Protein AF-A0A5R2N5R0-F1 (afdb_monomer_lite)

Sequence (198 aa):
DIAKVDFTSYRGKIDLVAGGVPCQPHSSMGLQRGHADDRDLFMEAVRIVAEVAPKAFFFENVEGFAFRANSAYRAELHRKFKELGYDTQVFSFFGSDYGLAQNRPRVAFVGFRDVPIGRFRMPPRFPEWRTTVGEALIDLVAANGWEGAEEWARSTANKIGPTILGGSEQSGRLAFSAKLGLEKWLALGINPLGIAKS

Secondary structure (DSSP, 8-state):
-GGG---GGGTTT-SEEEEEPP-----S------S--TT-HHHHHHHHHHHH--SEEEEEEEGGGGSGGGHHHHHHHHHHHHHTT-EEEEEEEEGGGGT-SB--EEEEEEEESSS-GGG--PPPP-GGG---HHHHHHHHHHTT--TTHHHIIIIIS-SPBPPP----GGGT--SSS-GGGHHHHHTTT--TT-PPP-

pLDDT: mean 86.22, std 16.68, range [30.53, 98.5]

Foldseek 3Di:
DLVPDQQLVLAPVAAEAEDAFDDDDPPDDPDPPPPPDPNRCVVVVLVNCLRNVHQKYKYKYAPCCPDPSNPVVVVVSCVSVVVSQKAWDKDWDAVQQVQALERGIMIIIMIGRPDHCVPDDDDHGDNVSRFWPLRVCLCVVPVVPDPCSNVLSVPQGRGRAYQFQDDDVVVVQPFRDDPVRQVRCVSSVHHGRDDDDD

Radius of gyration: 20.64 Å; chains: 1; bounding box: 48×42×56 Å

Structure (mmCIF, N/CA/C/O backbone):
data_AF-A0A5R2N5R0-F1
#
_entry.id   AF-A0A5R2N5R0-F1
#
loop_
_atom_site.group_PDB
_atom_site.id
_atom_site.type_symbol
_atom_site.label_atom_id
_atom_site.label_alt_id
_atom_site.label_comp_id
_atom_site.label_asym_id
_atom_site.label_entity_id
_atom_site.label_seq_id
_atom_site.pdbx_PDB_ins_code
_atom_site.Cartn_x
_atom_site.Cartn_y
_atom_site.Cartn_z
_atom_site.occupancy
_atom_site.B_iso_or_equiv
_atom_site.auth_seq_id
_atom_site.auth_comp_id
_atom_site.auth_asym_id
_atom_site.auth_atom_id
_atom_site.pdbx_PDB_model_num
ATOM 1 N N . ASP A 1 1 ? -16.689 11.926 -3.126 1.00 84.06 1 ASP A N 1
ATOM 2 C CA . ASP A 1 1 ? -16.010 12.414 -1.915 1.00 84.06 1 ASP A CA 1
ATOM 3 C C . ASP A 1 1 ? -16.431 11.521 -0.762 1.00 84.06 1 ASP A C 1
ATOM 5 O O . ASP A 1 1 ? -17.629 11.368 -0.549 1.00 84.06 1 ASP A O 1
ATOM 9 N N . ILE A 1 2 ? -15.472 10.869 -0.107 1.00 86.44 2 ILE A N 1
ATOM 10 C CA . ILE A 1 2 ? -15.749 9.879 0.939 1.00 86.44 2 ILE A CA 1
ATOM 11 C C . ILE A 1 2 ? -16.340 10.526 2.198 1.00 86.44 2 ILE A C 1
ATOM 13 O O . ILE A 1 2 ? -17.141 9.895 2.884 1.00 86.44 2 ILE A O 1
ATOM 17 N N . ALA A 1 3 ? -16.047 11.812 2.421 1.00 86.62 3 ALA A N 1
ATOM 18 C CA . ALA A 1 3 ? -16.562 12.588 3.545 1.00 86.62 3 ALA A CA 1
ATOM 19 C C . ALA A 1 3 ? -18.086 12.798 3.498 1.00 86.62 3 ALA A C 1
ATOM 21 O O . ALA A 1 3 ? -18.703 13.130 4.503 1.00 86.62 3 ALA A O 1
ATOM 22 N N . LYS A 1 4 ? -18.718 12.590 2.334 1.00 91.44 4 LYS A N 1
ATOM 23 C CA . LYS A 1 4 ? -20.161 12.813 2.125 1.00 91.44 4 LYS A CA 1
ATOM 24 C C . LYS A 1 4 ? -20.997 11.535 2.161 1.00 91.44 4 LYS A C 1
ATOM 26 O O . LYS A 1 4 ? -22.199 11.593 1.922 1.00 91.44 4 LYS A O 1
ATOM 31 N N . VAL A 1 5 ? -20.367 10.386 2.386 1.00 94.38 5 VAL A N 1
ATOM 32 C CA . VAL A 1 5 ? -21.038 9.085 2.369 1.00 94.38 5 VAL A CA 1
ATOM 33 C C . VAL A 1 5 ? -21.289 8.627 3.803 1.00 94.38 5 VAL A C 1
ATOM 35 O O . VAL A 1 5 ? -20.359 8.575 4.609 1.00 94.38 5 VAL A O 1
ATOM 38 N N . ASP A 1 6 ? -22.543 8.282 4.093 1.00 95.56 6 ASP A N 1
ATOM 39 C CA . ASP A 1 6 ? -22.954 7.601 5.321 1.00 95.56 6 ASP A CA 1
ATOM 40 C C . ASP A 1 6 ? -22.811 6.084 5.134 1.00 95.56 6 ASP A C 1
ATOM 42 O O . ASP A 1 6 ? -23.475 5.474 4.287 1.00 95.56 6 ASP A O 1
ATOM 46 N N . PHE A 1 7 ? -21.934 5.468 5.925 1.00 97.06 7 PHE A N 1
ATOM 47 C CA . PHE A 1 7 ? -21.670 4.037 5.865 1.00 97.06 7 PHE A CA 1
ATOM 48 C C . PHE A 1 7 ? -22.434 3.224 6.920 1.00 97.06 7 PHE A C 1
ATOM 50 O O . PHE A 1 7 ? -22.276 2.003 6.983 1.00 97.06 7 PHE A O 1
ATOM 57 N N . THR A 1 8 ? -23.299 3.839 7.730 1.00 97.19 8 THR A N 1
ATOM 58 C CA . THR A 1 8 ? -24.040 3.147 8.800 1.00 97.19 8 THR A CA 1
ATOM 59 C C . THR A 1 8 ? -24.950 2.030 8.287 1.00 97.19 8 THR A C 1
ATOM 61 O O . THR A 1 8 ? -25.166 1.042 8.989 1.00 97.19 8 THR A O 1
ATOM 64 N N . SER A 1 9 ? -25.416 2.111 7.038 1.00 97.38 9 SER A N 1
ATOM 65 C CA . SER A 1 9 ? -26.195 1.047 6.381 1.00 97.38 9 SER A CA 1
ATOM 66 C C . SER A 1 9 ? -25.443 -0.293 6.263 1.00 97.38 9 SER A C 1
ATOM 68 O O . SER A 1 9 ? -26.075 -1.356 6.160 1.00 97.38 9 SER A O 1
ATOM 70 N N . TYR A 1 10 ? -24.108 -0.257 6.341 1.00 97.19 10 TYR A N 1
ATOM 71 C CA . TYR A 1 10 ? -23.209 -1.412 6.320 1.00 97.19 10 TYR A CA 1
ATOM 72 C C . TYR A 1 10 ? -22.842 -1.930 7.717 1.00 97.19 10 TYR A C 1
ATOM 74 O O . TYR A 1 10 ? -22.120 -2.926 7.822 1.00 97.19 10 TYR A O 1
ATOM 82 N N . ARG A 1 11 ? -23.331 -1.288 8.788 1.00 97.56 11 ARG A N 1
ATOM 83 C CA . ARG A 1 11 ? -22.980 -1.636 10.167 1.00 97.56 11 ARG A CA 1
ATOM 84 C C . ARG A 1 11 ? -23.223 -3.119 10.448 1.00 97.56 11 ARG A C 1
ATOM 86 O O . ARG A 1 11 ? -24.342 -3.608 10.308 1.00 97.56 11 ARG A O 1
ATOM 93 N N . GLY A 1 12 ? -22.167 -3.824 10.855 1.00 94.81 12 GLY A N 1
ATOM 94 C CA . GLY A 1 12 ? -22.228 -5.247 11.210 1.00 94.81 12 GLY A CA 1
ATOM 95 C C . GLY A 1 12 ? -22.412 -6.210 10.029 1.00 94.81 12 GLY A C 1
ATOM 96 O O . GLY A 1 12 ? -22.635 -7.395 10.257 1.00 94.81 12 GLY A O 1
ATOM 97 N N . LYS A 1 13 ? -22.319 -5.727 8.782 1.00 97.44 13 LYS A N 1
ATOM 98 C CA . LYS A 1 13 ? -22.472 -6.538 7.557 1.00 97.44 13 LYS A CA 1
ATOM 99 C C . LYS A 1 13 ? -21.161 -6.780 6.810 1.00 97.44 13 LYS A C 1
ATOM 101 O O . LYS A 1 13 ? -21.145 -7.543 5.851 1.00 97.44 13 LYS A O 1
ATOM 106 N N . ILE A 1 14 ? -20.089 -6.099 7.205 1.00 97.69 14 ILE A N 1
ATOM 107 C CA . ILE A 1 14 ? -18.808 -6.095 6.498 1.00 97.69 14 ILE A CA 1
ATOM 108 C C . ILE A 1 14 ? -17.745 -6.727 7.383 1.00 97.69 14 ILE A C 1
ATOM 110 O O . ILE A 1 14 ? -17.607 -6.371 8.549 1.00 97.69 14 ILE A O 1
ATOM 114 N N . ASP A 1 15 ? -16.958 -7.639 6.825 1.00 98.00 15 ASP A N 1
ATOM 115 C CA . ASP A 1 15 ? -15.843 -8.249 7.549 1.00 98.00 15 ASP A CA 1
ATOM 116 C C . ASP A 1 15 ? -14.565 -7.405 7.467 1.00 98.00 15 ASP A C 1
ATOM 118 O O . ASP A 1 15 ? -13.819 -7.333 8.442 1.00 98.00 15 ASP A O 1
ATOM 122 N N . LEU A 1 16 ? -14.331 -6.731 6.337 1.00 98.06 16 LEU A N 1
ATOM 123 C CA . LEU A 1 16 ? -13.112 -5.971 6.065 1.00 98.06 16 LEU A CA 1
ATOM 124 C C . LEU A 1 16 ? -13.418 -4.615 5.424 1.00 98.06 16 LEU A C 1
ATOM 126 O O . LEU A 1 16 ? -14.073 -4.546 4.387 1.00 98.06 16 LEU A O 1
ATOM 130 N N . VAL A 1 17 ? -12.858 -3.548 5.993 1.00 98.31 17 VAL A N 1
ATOM 131 C CA . VAL A 1 17 ? -12.712 -2.251 5.313 1.00 98.31 17 VAL A CA 1
ATOM 132 C C . VAL A 1 17 ? -11.267 -2.111 4.847 1.00 98.31 17 VAL A C 1
ATOM 134 O O . VAL A 1 17 ? -10.349 -2.204 5.658 1.00 98.31 17 VAL A O 1
ATOM 137 N N . ALA A 1 18 ? -11.046 -1.880 3.554 1.00 97.69 18 ALA A N 1
ATOM 138 C CA . ALA A 1 18 ? -9.705 -1.722 3.003 1.00 97.69 18 ALA A CA 1
ATOM 139 C C . ALA A 1 18 ? -9.599 -0.509 2.075 1.00 97.69 18 ALA A C 1
ATOM 141 O O . ALA A 1 18 ? -10.553 -0.170 1.377 1.00 97.69 18 ALA A O 1
ATOM 142 N N . GLY A 1 19 ? -8.433 0.133 2.044 1.00 94.25 19 GLY A N 1
ATOM 143 C CA . GLY A 1 19 ? -8.182 1.246 1.130 1.00 94.25 19 GLY A CA 1
ATOM 144 C C . GLY A 1 19 ? -6.783 1.839 1.255 1.00 94.25 19 GLY A C 1
ATOM 145 O O . GLY A 1 19 ? -6.126 1.694 2.281 1.00 94.25 19 GLY A O 1
ATOM 146 N N . GLY A 1 20 ? -6.327 2.520 0.206 1.00 91.56 20 GLY A N 1
ATOM 147 C CA . GLY A 1 20 ? -5.159 3.397 0.283 1.00 91.56 20 GLY A CA 1
ATOM 148 C C . GLY A 1 20 ? -5.596 4.762 0.795 1.00 91.56 20 GLY A C 1
ATOM 149 O O . GLY A 1 20 ? -6.416 5.419 0.151 1.00 91.56 20 GLY A O 1
ATOM 150 N N . VAL A 1 21 ? -5.086 5.183 1.951 1.00 86.38 21 VAL A N 1
ATOM 151 C CA . VAL A 1 21 ? -5.475 6.461 2.562 1.00 86.38 21 VAL A CA 1
ATOM 152 C C . VAL A 1 21 ? -4.452 7.521 2.156 1.00 86.38 21 VAL A C 1
ATOM 154 O O . VAL A 1 21 ? -3.274 7.376 2.486 1.00 86.38 21 VAL A O 1
ATOM 157 N N . PRO A 1 22 ? -4.837 8.584 1.431 1.00 77.06 22 PRO A N 1
ATOM 158 C CA . PRO A 1 22 ? -3.885 9.604 1.013 1.00 77.06 22 PRO A CA 1
ATOM 159 C C . PRO A 1 22 ? -3.195 10.248 2.219 1.00 77.06 22 PRO A C 1
ATOM 161 O O . PRO A 1 22 ? -3.840 10.861 3.061 1.00 77.06 22 PRO A O 1
ATOM 164 N N . CYS A 1 23 ? -1.868 10.137 2.285 1.00 64.69 23 CYS A N 1
ATOM 165 C CA . CYS A 1 23 ? -1.053 10.924 3.204 1.00 64.69 23 CYS A CA 1
ATOM 166 C C . CYS A 1 23 ? -0.669 12.215 2.482 1.00 64.69 23 CYS A C 1
ATOM 168 O O . CYS A 1 23 ? 0.352 12.270 1.792 1.00 64.69 23 CYS A O 1
ATOM 170 N N . GLN A 1 24 ? -1.497 13.255 2.579 1.00 54.44 24 GLN A N 1
ATOM 171 C CA . GLN A 1 24 ? -1.025 14.582 2.195 1.00 54.44 24 GLN A CA 1
ATOM 172 C C . GLN A 1 24 ? 0.083 15.026 3.164 1.00 54.44 24 GLN A C 1
ATOM 174 O O . GLN A 1 24 ? 0.129 14.565 4.307 1.00 54.44 24 GLN A O 1
ATOM 179 N N . PRO A 1 25 ? 1.058 15.830 2.710 1.00 47.66 25 PRO A N 1
ATOM 180 C CA . PRO A 1 25 ? 2.276 16.028 3.469 1.00 47.66 25 PRO A CA 1
ATOM 181 C C . PRO A 1 25 ? 2.000 16.826 4.747 1.00 47.66 25 PRO A C 1
ATOM 183 O O . PRO A 1 25 ? 1.968 18.050 4.724 1.00 47.66 25 PRO A O 1
ATOM 186 N N . HIS A 1 26 ? 2.034 16.141 5.889 1.00 45.41 26 HIS A N 1
ATOM 187 C CA . HIS A 1 26 ? 2.516 16.716 7.152 1.00 45.41 26 HIS A CA 1
ATOM 188 C C . HIS A 1 26 ? 4.032 17.043 7.092 1.00 45.41 26 HIS A C 1
ATOM 190 O O . HIS A 1 26 ? 4.678 17.261 8.113 1.00 45.41 26 HIS A O 1
ATOM 196 N N . SER A 1 27 ? 4.641 17.049 5.897 1.00 37.06 27 SER A N 1
ATOM 197 C CA . SER A 1 27 ? 6.084 17.131 5.663 1.00 37.06 27 SER A CA 1
ATOM 198 C C . SER A 1 27 ? 6.551 18.490 5.133 1.00 37.06 27 SER A C 1
ATOM 200 O O . SER A 1 27 ? 7.433 18.544 4.276 1.00 37.06 27 SER A O 1
ATOM 202 N N . SER A 1 28 ? 5.987 19.599 5.611 1.00 30.80 28 SER A N 1
ATOM 203 C CA . SER A 1 28 ? 6.584 20.933 5.454 1.00 30.80 28 SER A CA 1
ATOM 204 C C . SER A 1 28 ? 6.075 21.863 6.553 1.00 30.80 28 SER A C 1
ATOM 206 O O . SER A 1 28 ? 4.959 22.356 6.479 1.00 30.80 28 SER A O 1
ATOM 208 N N . MET A 1 29 ? 6.938 22.128 7.534 1.00 30.53 29 MET A N 1
ATOM 209 C CA . MET A 1 29 ? 6.749 23.035 8.673 1.00 30.53 29 MET A CA 1
ATOM 210 C C . MET A 1 29 ? 5.895 22.495 9.823 1.00 30.53 29 MET A C 1
ATOM 212 O O . MET A 1 29 ? 4.722 22.173 9.672 1.00 30.53 29 MET A O 1
ATOM 216 N N . GLY A 1 30 ? 6.502 22.498 11.013 1.00 35.34 30 GLY A N 1
ATOM 217 C CA . GLY A 1 30 ? 5.856 22.356 12.317 1.00 35.34 30 GLY A CA 1
ATOM 218 C C . GLY A 1 30 ? 4.895 23.499 12.648 1.00 35.34 30 GLY A C 1
ATOM 219 O O . GLY A 1 30 ? 5.008 24.125 13.696 1.00 35.34 30 GLY A O 1
ATOM 220 N N . LEU A 1 31 ? 3.938 23.769 11.765 1.00 36.47 31 LEU A N 1
ATOM 221 C CA . LEU A 1 31 ? 2.740 24.509 12.101 1.00 36.47 31 LEU A CA 1
ATOM 222 C C . LEU A 1 31 ? 1.735 23.503 12.645 1.00 36.47 31 LEU A C 1
ATOM 224 O O . LEU A 1 31 ? 1.204 22.666 11.920 1.00 36.47 31 LEU A O 1
ATOM 228 N N . GLN A 1 32 ? 1.509 23.606 13.951 1.00 38.72 32 GLN A N 1
ATOM 229 C CA . GLN A 1 32 ? 0.396 23.029 14.694 1.00 38.72 32 GLN A CA 1
ATOM 230 C C . GLN A 1 32 ? -0.951 23.449 14.079 1.00 38.72 32 GLN A C 1
ATOM 232 O O . GLN A 1 32 ? -1.695 24.242 14.646 1.00 38.72 32 GLN A O 1
ATOM 237 N N . ARG A 1 33 ? -1.301 22.914 12.914 1.00 40.03 33 ARG A N 1
ATOM 238 C CA . ARG A 1 33 ? -2.693 22.799 12.487 1.00 40.03 33 ARG A CA 1
ATOM 239 C C . ARG A 1 33 ? -3.107 21.359 12.716 1.00 40.03 33 ARG A C 1
ATOM 241 O O . ARG A 1 33 ? -3.367 20.606 11.788 1.00 40.03 33 ARG A O 1
ATOM 248 N N . GLY A 1 34 ? -3.066 20.965 13.990 1.00 42.94 34 GLY A N 1
ATOM 249 C CA . GLY A 1 34 ? -3.713 19.738 14.427 1.00 42.94 34 GLY A CA 1
ATOM 250 C C . GLY A 1 34 ? -5.191 19.782 14.050 1.00 42.94 34 GLY A C 1
ATOM 251 O O . GLY A 1 34 ? -5.770 20.863 13.983 1.00 42.94 34 GLY A O 1
ATOM 252 N N . HIS A 1 35 ? -5.776 18.613 13.795 1.00 42.59 35 HIS A N 1
ATOM 253 C CA . HIS A 1 35 ? -7.216 18.373 13.639 1.00 42.59 35 HIS A CA 1
ATOM 254 C C . HIS A 1 35 ? -8.015 19.174 12.586 1.00 42.59 35 HIS A C 1
ATOM 256 O O . HIS A 1 35 ? -9.166 18.824 12.359 1.00 42.59 35 HIS A O 1
ATOM 262 N N . ALA A 1 36 ? -7.449 20.193 11.937 1.00 46.59 36 ALA A N 1
ATOM 263 C CA . ALA A 1 36 ? -8.164 21.139 11.073 1.00 46.59 36 ALA A CA 1
ATOM 264 C C . ALA A 1 36 ? -7.665 21.139 9.617 1.00 46.59 36 ALA A C 1
ATOM 266 O O . ALA A 1 36 ? -7.802 22.140 8.916 1.00 46.59 36 ALA A O 1
ATOM 267 N N . ASP A 1 37 ? -7.031 20.052 9.172 1.00 54.50 37 ASP A N 1
ATOM 268 C CA . ASP A 1 37 ? -6.737 19.854 7.755 1.00 54.50 37 ASP A CA 1
ATOM 269 C C . ASP A 1 37 ? -7.798 18.926 7.156 1.00 54.50 37 ASP A C 1
ATOM 271 O O . ASP A 1 37 ? -7.751 17.714 7.357 1.00 54.50 37 ASP A O 1
ATOM 275 N N . ASP A 1 38 ? -8.737 19.497 6.396 1.00 52.50 38 ASP A N 1
ATOM 276 C CA . ASP A 1 38 ? -9.805 18.781 5.672 1.00 52.50 38 ASP A CA 1
ATOM 277 C C . ASP A 1 38 ? -9.269 17.742 4.665 1.00 52.50 38 ASP A C 1
ATOM 279 O O . ASP A 1 38 ? -10.026 17.009 4.027 1.00 52.50 38 ASP A O 1
ATOM 283 N N . ARG A 1 39 ? -7.946 17.689 4.479 1.00 57.97 39 ARG A N 1
ATOM 284 C CA . ARG A 1 39 ? -7.245 16.767 3.585 1.00 57.97 39 ARG A CA 1
ATOM 285 C C . ARG A 1 39 ? -6.678 15.551 4.326 1.00 57.97 39 ARG A C 1
ATOM 287 O O . ARG A 1 39 ? -6.125 14.663 3.674 1.00 57.97 39 ARG A O 1
ATOM 294 N N . ASP A 1 40 ? -6.822 15.485 5.653 1.00 71.00 40 ASP A N 1
ATOM 295 C CA . ASP A 1 40 ? -6.532 14.291 6.448 1.00 71.00 40 ASP A CA 1
ATOM 296 C C . ASP A 1 40 ? -7.673 13.263 6.327 1.00 71.00 40 ASP A C 1
ATOM 298 O O . ASP A 1 40 ? -8.614 13.204 7.120 1.00 71.00 40 ASP A O 1
ATOM 302 N N . LEU A 1 41 ? -7.553 12.394 5.323 1.00 83.50 41 LEU A N 1
ATOM 303 C CA . LEU A 1 41 ? -8.521 11.327 5.067 1.00 83.50 41 LEU A CA 1
ATOM 304 C C . LEU A 1 41 ? -8.381 10.120 6.007 1.00 83.50 41 LEU A C 1
ATOM 306 O O . LEU A 1 41 ? -9.170 9.179 5.919 1.00 83.50 41 LEU A O 1
ATOM 310 N N . PHE A 1 42 ? -7.412 10.110 6.921 1.00 88.56 42 PHE A N 1
ATOM 311 C CA . PHE A 1 42 ? -7.303 9.050 7.924 1.00 88.56 42 PHE A CA 1
ATOM 312 C C . PHE A 1 42 ? -8.325 9.233 9.038 1.00 88.56 42 PHE A C 1
ATOM 314 O O . PHE A 1 42 ? -8.830 8.239 9.556 1.00 88.56 42 PHE A O 1
ATOM 321 N N . MET A 1 43 ? -8.698 10.471 9.366 1.00 89.38 43 MET A N 1
ATOM 322 C CA . MET A 1 43 ? -9.830 10.713 10.265 1.00 89.38 43 MET A CA 1
ATOM 323 C C . MET A 1 43 ? -11.146 10.254 9.632 1.00 89.38 43 MET A C 1
ATOM 325 O O . MET A 1 43 ? -11.968 9.639 10.312 1.00 89.38 43 MET A O 1
ATOM 329 N N . GLU A 1 44 ? -11.295 10.414 8.316 1.00 91.62 44 GLU A N 1
ATOM 330 C CA . GLU A 1 44 ? -12.398 9.801 7.571 1.00 91.62 44 GLU A CA 1
ATOM 331 C C . GLU A 1 44 ? -12.327 8.269 7.604 1.00 91.62 44 GLU A C 1
ATOM 333 O O . GLU A 1 44 ? -13.340 7.613 7.827 1.00 91.62 44 GLU A O 1
ATOM 338 N N . ALA A 1 45 ? -11.139 7.670 7.484 1.00 94.06 45 ALA A N 1
ATOM 339 C CA . ALA A 1 45 ? -10.970 6.225 7.641 1.00 94.06 45 ALA A CA 1
ATOM 340 C C . ALA A 1 45 ? -11.392 5.734 9.042 1.00 94.06 45 ALA A C 1
ATOM 342 O O . ALA A 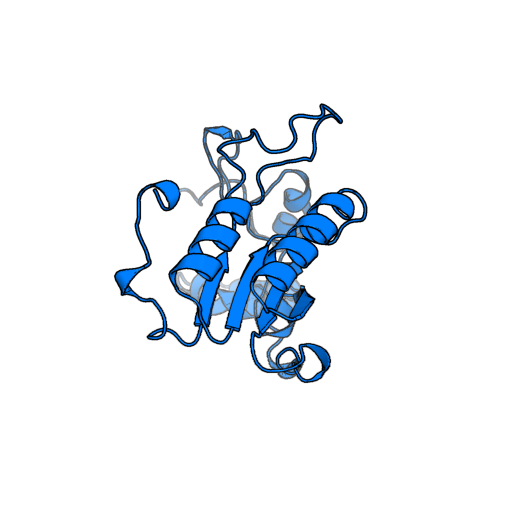1 45 ? -12.058 4.703 9.161 1.00 94.06 45 ALA A O 1
ATOM 343 N N . VAL A 1 46 ? -11.072 6.491 10.101 1.00 95.62 46 VAL A N 1
ATOM 344 C CA . VAL A 1 46 ? -11.549 6.227 11.471 1.00 95.62 46 VAL A CA 1
ATOM 345 C C . VAL A 1 46 ? -13.077 6.314 11.540 1.00 95.62 46 VAL A C 1
ATOM 347 O O . VAL A 1 46 ? -13.701 5.404 12.091 1.00 95.62 46 VAL A O 1
ATOM 350 N N . ARG A 1 47 ? -13.693 7.353 10.953 1.00 95.88 47 ARG A N 1
ATOM 351 C CA . ARG A 1 47 ? -15.159 7.504 10.891 1.00 95.88 47 ARG A CA 1
ATOM 352 C C . ARG A 1 47 ? -15.812 6.309 10.199 1.00 95.88 47 ARG A C 1
ATOM 354 O O . ARG A 1 47 ? -16.732 5.715 10.752 1.00 95.88 47 ARG A O 1
ATOM 361 N N . ILE A 1 48 ? -15.298 5.903 9.041 1.00 97.06 48 ILE A N 1
ATOM 362 C CA . ILE A 1 48 ? -15.819 4.762 8.275 1.00 97.06 48 ILE A CA 1
ATOM 363 C C . ILE A 1 48 ? -15.751 3.481 9.105 1.00 97.06 48 ILE A C 1
ATOM 365 O O . ILE A 1 48 ? -16.725 2.737 9.175 1.00 97.06 48 ILE A O 1
ATOM 369 N N . VAL A 1 49 ? -14.630 3.221 9.780 1.00 98.00 49 VAL A N 1
ATOM 370 C CA . VAL A 1 49 ? -14.484 2.040 10.647 1.00 98.00 49 VAL A CA 1
ATOM 371 C C . VAL A 1 49 ? -15.458 2.088 11.829 1.00 98.00 49 VAL A C 1
ATOM 373 O O . VAL A 1 49 ? -15.997 1.047 12.209 1.00 98.00 49 VAL A O 1
ATOM 376 N N . ALA A 1 50 ? -15.729 3.270 12.387 1.00 97.88 50 ALA A N 1
ATOM 377 C CA . ALA A 1 50 ? -16.720 3.452 13.447 1.00 97.88 50 ALA A CA 1
ATOM 378 C C . ALA A 1 50 ? -18.166 3.223 12.959 1.00 97.88 50 ALA A C 1
ATOM 380 O O . ALA A 1 50 ? -18.983 2.640 13.680 1.00 97.88 50 ALA A O 1
ATOM 381 N N . GLU A 1 51 ? -18.492 3.664 11.743 1.00 98.19 51 GLU A N 1
ATOM 382 C CA . GLU A 1 51 ? -19.812 3.522 11.115 1.00 98.19 51 GLU A CA 1
ATOM 383 C C . GLU A 1 51 ? -20.092 2.088 10.665 1.00 98.19 51 GLU A C 1
ATOM 385 O O . GLU A 1 51 ? -21.096 1.493 11.060 1.00 98.19 51 GLU A O 1
ATOM 390 N N . VAL A 1 52 ? -19.181 1.518 9.876 1.00 98.44 52 VAL A N 1
ATOM 391 C CA . VAL A 1 52 ? -19.291 0.165 9.313 1.00 98.44 52 VAL A CA 1
ATOM 392 C C . VAL A 1 52 ? -19.130 -0.893 10.395 1.00 98.44 52 VAL A C 1
ATOM 394 O O . VAL A 1 52 ? -19.739 -1.962 10.329 1.00 98.44 52 VAL A O 1
ATOM 397 N N . ALA A 1 53 ? -18.297 -0.615 11.395 1.00 98.00 53 ALA A N 1
ATOM 398 C CA . ALA A 1 53 ? -17.913 -1.589 12.392 1.00 98.00 53 ALA A CA 1
ATOM 399 C C . ALA A 1 53 ? -17.536 -2.956 11.754 1.00 98.00 53 ALA A C 1
ATOM 401 O O . ALA A 1 53 ? -18.134 -3.977 12.126 1.00 98.00 53 ALA A O 1
ATOM 402 N N . PRO A 1 54 ? -16.458 -3.044 10.944 1.00 98.44 54 PRO A N 1
ATOM 403 C CA . PRO A 1 54 ? -15.964 -4.316 10.409 1.00 98.44 54 PRO A CA 1
ATOM 404 C C . PRO A 1 54 ? -15.204 -5.197 11.416 1.00 98.44 54 PRO A C 1
ATOM 406 O O . PRO A 1 54 ? -14.714 -4.717 12.435 1.00 98.44 54 PRO A O 1
ATOM 409 N N . LYS A 1 55 ? -15.026 -6.488 11.119 1.00 98.19 55 LYS A N 1
ATOM 410 C CA . LYS A 1 55 ? -14.162 -7.367 11.938 1.00 98.19 55 LYS A CA 1
ATOM 411 C C . LYS A 1 55 ? -12.687 -6.959 11.863 1.00 98.19 55 LYS A C 1
ATOM 413 O O . LYS A 1 55 ? -11.962 -7.094 12.851 1.00 98.19 55 LYS A O 1
ATOM 418 N N . ALA A 1 56 ? -12.257 -6.445 10.712 1.00 98.31 56 ALA A N 1
ATOM 419 C CA . ALA A 1 56 ? -10.904 -5.967 10.475 1.00 98.31 56 ALA A CA 1
ATOM 420 C C . ALA A 1 56 ? -10.860 -4.745 9.543 1.00 98.31 56 ALA A C 1
ATOM 422 O O . ALA A 1 56 ? -11.796 -4.477 8.786 1.00 98.31 56 ALA A O 1
ATOM 423 N N . PHE A 1 57 ? -9.739 -4.028 9.554 1.00 98.44 57 PHE A N 1
ATOM 424 C CA . PHE A 1 57 ? -9.416 -3.039 8.529 1.00 98.44 57 PHE A CA 1
ATOM 425 C C . PHE A 1 57 ? -7.984 -3.193 8.009 1.00 98.44 57 PHE A C 1
ATOM 427 O O . PHE A 1 57 ? -7.103 -3.691 8.713 1.00 98.44 57 PHE A O 1
ATOM 434 N N . PHE A 1 58 ? -7.758 -2.732 6.778 1.00 98.00 58 PHE A N 1
ATOM 435 C CA . PHE A 1 58 ? -6.452 -2.674 6.125 1.00 98.00 58 PHE A CA 1
ATOM 436 C C . PHE A 1 58 ? -6.286 -1.333 5.406 1.00 98.00 58 PHE A C 1
ATOM 438 O O . PHE A 1 58 ? -6.898 -1.095 4.365 1.00 98.00 58 PHE A O 1
ATOM 445 N N . PHE A 1 59 ? -5.436 -0.459 5.933 1.00 97.38 59 PHE A N 1
ATOM 446 C CA . PHE A 1 59 ? -5.140 0.822 5.299 1.00 97.38 59 PHE A CA 1
ATOM 447 C C . PHE A 1 59 ? -3.714 0.856 4.763 1.00 97.38 59 PHE A C 1
ATOM 449 O O . PHE A 1 59 ? -2.752 0.779 5.526 1.00 97.38 59 PHE A O 1
ATOM 456 N N . GLU A 1 60 ? -3.575 0.964 3.445 1.00 95.31 60 GLU A N 1
ATOM 457 C CA . GLU A 1 60 ? -2.278 1.121 2.788 1.00 95.31 60 GLU A CA 1
ATOM 458 C C . GLU A 1 60 ? -1.821 2.583 2.843 1.00 95.31 60 GLU A C 1
ATOM 460 O O . GLU A 1 60 ? -2.628 3.517 2.759 1.00 95.31 60 GLU A O 1
ATOM 465 N N . ASN A 1 61 ? -0.513 2.773 3.022 1.00 92.69 61 ASN A N 1
ATOM 466 C CA . ASN A 1 61 ? 0.124 4.075 2.915 1.00 92.69 61 ASN A CA 1
ATOM 467 C C . ASN A 1 61 ? 1.566 3.978 2.391 1.00 92.69 61 ASN A C 1
ATOM 469 O O . ASN A 1 61 ? 2.172 2.903 2.316 1.00 92.69 61 ASN A O 1
ATOM 473 N N . VAL A 1 62 ? 2.152 5.131 2.071 1.00 90.56 62 VAL A N 1
ATOM 474 C CA . VAL A 1 62 ? 3.569 5.251 1.723 1.00 90.56 62 VAL A CA 1
ATOM 475 C C . VAL A 1 62 ? 4.465 4.970 2.928 1.00 90.56 62 VAL A C 1
ATOM 477 O O . VAL A 1 62 ? 4.099 5.216 4.075 1.00 90.56 62 VAL A O 1
ATOM 480 N N . GLU A 1 63 ? 5.692 4.521 2.662 1.00 90.94 63 GLU A N 1
ATOM 481 C CA . GLU A 1 63 ? 6.695 4.204 3.689 1.00 90.94 63 GLU A CA 1
ATOM 482 C C . GLU A 1 63 ? 6.925 5.338 4.702 1.00 90.94 63 GLU A C 1
ATOM 484 O O . GLU A 1 63 ? 7.113 5.088 5.894 1.00 90.94 63 GLU A O 1
ATOM 489 N N . GLY A 1 64 ? 6.820 6.594 4.250 1.00 88.25 64 GLY A N 1
ATOM 490 C CA . GLY A 1 64 ? 6.992 7.772 5.096 1.00 88.25 64 GLY A CA 1
ATOM 491 C C . GLY A 1 64 ? 6.056 7.829 6.305 1.00 88.25 64 GLY A C 1
ATOM 492 O O . GLY A 1 64 ? 6.416 8.408 7.332 1.00 88.25 64 GLY A O 1
ATOM 493 N N . PHE A 1 65 ? 4.898 7.166 6.243 1.00 89.62 65 PHE A N 1
ATOM 494 C CA . PHE A 1 65 ? 3.985 7.053 7.377 1.00 89.62 65 PHE A CA 1
ATOM 495 C C . PHE A 1 65 ? 4.628 6.357 8.582 1.00 89.62 65 PHE A C 1
ATOM 497 O O . PHE A 1 65 ? 4.310 6.721 9.710 1.00 89.62 65 PHE A O 1
ATOM 504 N N . ALA A 1 66 ? 5.566 5.420 8.389 1.00 90.44 66 ALA A N 1
ATOM 505 C CA . ALA A 1 66 ? 6.276 4.745 9.482 1.00 90.44 66 ALA A CA 1
ATOM 506 C C . ALA A 1 66 ? 7.425 5.576 10.086 1.00 90.44 66 ALA A C 1
ATOM 508 O O . ALA A 1 66 ? 7.919 5.255 11.171 1.00 90.44 66 ALA A O 1
ATOM 509 N N . PHE A 1 67 ? 7.846 6.668 9.442 1.00 89.81 67 PHE A N 1
ATOM 510 C CA . PHE A 1 67 ? 8.990 7.460 9.898 1.00 89.81 67 PHE A CA 1
ATOM 511 C C . PHE A 1 67 ? 8.741 8.130 11.250 1.00 89.81 67 PHE A C 1
ATOM 513 O O . PHE A 1 67 ? 7.607 8.421 11.636 1.00 89.81 67 PHE A O 1
ATOM 520 N N . ARG A 1 68 ? 9.824 8.418 11.981 1.00 89.12 68 ARG A N 1
ATOM 521 C CA . ARG A 1 68 ? 9.763 9.044 13.313 1.00 89.12 68 ARG A CA 1
ATOM 522 C C . ARG A 1 68 ? 8.994 10.366 13.316 1.00 89.12 68 ARG A C 1
ATOM 524 O O . ARG A 1 68 ? 8.288 10.633 14.278 1.00 89.12 68 ARG A O 1
ATOM 531 N N . ALA A 1 69 ? 9.083 11.143 12.235 1.00 86.31 69 ALA A N 1
ATOM 532 C CA . ALA A 1 69 ? 8.364 12.409 12.079 1.00 86.31 69 ALA A CA 1
ATOM 533 C C . ALA A 1 69 ? 6.834 12.270 12.230 1.00 86.31 69 ALA A C 1
ATOM 535 O O . ALA A 1 69 ? 6.182 13.211 12.661 1.00 86.31 69 ALA A O 1
ATOM 536 N N . ASN A 1 70 ? 6.277 11.088 11.943 1.00 86.56 70 ASN A N 1
ATOM 537 C CA . ASN A 1 70 ? 4.843 10.800 12.018 1.00 86.56 70 ASN A CA 1
ATOM 538 C C . ASN A 1 70 ? 4.443 9.999 13.277 1.00 86.56 70 ASN A C 1
ATOM 540 O O . ASN A 1 70 ? 3.334 9.476 13.344 1.00 86.56 70 ASN A O 1
ATOM 544 N N . SER A 1 71 ? 5.320 9.845 14.281 1.00 90.12 71 SER A N 1
ATOM 545 C CA . SER A 1 71 ? 5.044 8.979 15.444 1.00 90.12 71 SER A CA 1
ATOM 546 C C . SER A 1 71 ? 3.866 9.451 16.299 1.00 90.12 71 SER A C 1
ATOM 548 O O . SER A 1 71 ? 3.062 8.622 16.718 1.00 90.12 71 SER A O 1
ATOM 550 N N . ALA A 1 72 ? 3.748 10.761 16.536 1.00 88.56 72 ALA A N 1
ATOM 551 C CA . ALA A 1 72 ? 2.648 11.342 17.307 1.00 88.56 72 ALA A CA 1
ATOM 552 C C . ALA A 1 72 ? 1.298 11.094 16.623 1.00 88.56 72 ALA A C 1
ATOM 554 O O . ALA A 1 72 ? 0.343 10.660 17.261 1.00 88.56 72 ALA A O 1
ATOM 555 N N . TYR A 1 73 ? 1.264 11.274 15.304 1.00 88.62 73 TYR A N 1
ATOM 556 C CA . TYR A 1 73 ? 0.086 11.019 14.491 1.00 88.62 73 TYR A CA 1
ATOM 557 C C . TYR A 1 73 ? -0.319 9.538 14.499 1.00 88.62 73 TYR A C 1
ATOM 559 O O . TYR A 1 73 ? -1.471 9.200 14.758 1.00 88.62 73 TYR A O 1
ATOM 567 N N . ARG A 1 74 ? 0.644 8.618 14.337 1.00 92.56 74 ARG A N 1
ATOM 568 C CA . ARG A 1 74 ? 0.368 7.179 14.481 1.00 92.56 74 ARG A CA 1
ATOM 569 C C . ARG A 1 74 ? -0.178 6.832 15.864 1.00 92.56 74 ARG A C 1
ATOM 571 O O . ARG A 1 74 ? -1.118 6.051 15.959 1.00 92.56 74 ARG A O 1
ATOM 578 N N . ALA A 1 75 ? 0.391 7.403 16.927 1.00 95.00 75 ALA A N 1
ATOM 579 C CA . ALA A 1 75 ? -0.080 7.174 18.292 1.00 95.00 75 ALA A CA 1
ATOM 580 C C . ALA A 1 75 ? -1.532 7.643 18.487 1.00 95.00 75 ALA A C 1
ATOM 582 O O . ALA A 1 75 ? -2.315 6.955 19.142 1.00 95.00 75 ALA A O 1
ATOM 583 N N . GLU A 1 76 ? -1.912 8.767 17.877 1.00 94.19 76 GLU A N 1
ATOM 584 C CA . GLU A 1 76 ? -3.294 9.241 17.869 1.00 94.19 76 GLU A CA 1
ATOM 585 C C . GLU A 1 76 ? -4.233 8.252 17.171 1.00 94.19 76 GLU A C 1
ATOM 587 O O . GLU A 1 76 ? -5.267 7.892 17.738 1.00 94.19 76 GLU A O 1
ATOM 592 N N . LEU A 1 77 ? -3.869 7.768 15.981 1.00 94.81 77 LEU A N 1
ATOM 593 C CA . LEU A 1 77 ? -4.694 6.802 15.258 1.00 94.81 77 LEU A CA 1
ATOM 594 C C . LEU A 1 77 ? -4.830 5.481 16.027 1.00 94.81 77 LEU A C 1
ATOM 596 O O . LEU A 1 77 ? -5.939 4.970 16.164 1.00 94.81 77 LEU A O 1
ATOM 600 N N . HIS A 1 78 ? -3.736 4.957 16.593 1.00 97.56 78 HIS A N 1
ATOM 601 C CA . HIS A 1 78 ? -3.780 3.777 17.464 1.00 97.56 78 HIS A CA 1
ATOM 602 C C . HIS A 1 78 ? -4.747 3.980 18.638 1.00 97.56 78 HIS A C 1
ATOM 604 O O . HIS A 1 78 ? -5.539 3.089 18.937 1.00 97.56 78 HIS A O 1
ATOM 610 N N . ARG A 1 79 ? -4.724 5.155 19.284 1.00 97.94 79 ARG A N 1
ATOM 611 C CA . ARG A 1 79 ? -5.652 5.489 20.373 1.00 97.94 79 ARG A CA 1
ATOM 612 C C . ARG A 1 79 ? -7.105 5.505 19.891 1.00 97.94 79 ARG A C 1
ATOM 614 O O . ARG A 1 79 ? -7.938 4.856 20.514 1.00 97.94 79 ARG A O 1
ATOM 621 N N . LYS A 1 80 ? -7.405 6.190 18.784 1.00 97.19 80 LYS A N 1
ATOM 622 C CA . LYS A 1 80 ? -8.769 6.273 18.228 1.00 97.19 80 LYS A CA 1
ATOM 623 C C . LYS A 1 80 ? -9.318 4.897 17.853 1.00 97.19 80 LYS A C 1
ATOM 625 O O . LYS A 1 80 ? -10.444 4.569 18.205 1.00 97.19 80 LYS A O 1
ATOM 630 N N . PHE A 1 81 ? -8.525 4.056 17.191 1.00 98.06 81 PHE A N 1
ATOM 631 C CA . PHE A 1 81 ? -8.959 2.697 16.862 1.00 98.06 81 PHE A CA 1
ATOM 632 C C . PHE A 1 81 ? -9.115 1.813 18.100 1.00 98.06 81 PHE A C 1
ATOM 634 O O . PHE A 1 81 ? -10.059 1.026 18.162 1.00 98.06 81 PHE A O 1
ATOM 641 N N . LYS A 1 82 ? -8.263 1.985 19.115 1.00 98.12 82 LYS A N 1
ATOM 642 C CA . LYS A 1 82 ? -8.414 1.300 20.403 1.00 98.12 82 LYS A CA 1
ATOM 643 C C . LYS A 1 82 ? -9.714 1.686 21.113 1.00 98.12 82 LYS A C 1
ATOM 645 O O . LYS A 1 82 ? -10.375 0.813 21.662 1.00 98.12 82 LYS A O 1
ATOM 650 N N . GLU A 1 83 ? -10.110 2.958 21.072 1.00 97.81 83 GLU A N 1
ATOM 651 C CA . GLU A 1 83 ? -11.401 3.436 21.599 1.00 97.81 83 GLU A CA 1
ATOM 652 C C . GLU A 1 83 ? -12.599 2.809 20.870 1.00 97.81 83 GLU A C 1
ATOM 654 O O . GLU A 1 83 ? -13.634 2.565 21.482 1.00 97.81 83 GLU A O 1
ATOM 659 N N . LEU A 1 84 ? -12.436 2.471 19.588 1.00 97.38 84 LEU A N 1
ATOM 660 C CA . LEU A 1 84 ? -13.414 1.719 18.795 1.00 97.38 84 LEU A CA 1
ATOM 661 C C . LEU A 1 84 ? -13.336 0.192 19.002 1.00 97.38 84 LEU A C 1
ATOM 663 O O . LEU A 1 84 ? -14.060 -0.551 18.339 1.00 97.38 84 LEU A O 1
ATOM 667 N N . GLY A 1 85 ? -12.459 -0.283 19.891 1.00 97.75 85 GLY A N 1
ATOM 668 C CA . GLY A 1 85 ? -12.295 -1.698 20.218 1.00 97.75 85 GLY A CA 1
ATOM 669 C C . GLY A 1 85 ? -11.373 -2.480 19.283 1.00 97.75 85 GLY A C 1
ATOM 670 O O . GLY A 1 85 ? -11.464 -3.699 19.264 1.00 97.75 85 GLY A O 1
ATOM 671 N N . TYR A 1 86 ? -10.503 -1.826 18.507 1.00 98.50 86 TYR A N 1
ATOM 672 C CA . TYR A 1 86 ? -9.558 -2.511 17.621 1.00 98.50 86 TYR A CA 1
ATOM 673 C C . TYR A 1 86 ? -8.150 -2.559 18.210 1.00 98.50 86 TYR A C 1
ATOM 675 O O . TYR A 1 86 ? -7.599 -1.543 18.640 1.00 98.50 86 TYR A O 1
ATOM 683 N N . ASP A 1 87 ? -7.535 -3.733 18.135 1.00 98.50 87 ASP A N 1
ATOM 684 C CA . ASP A 1 87 ? -6.101 -3.919 18.323 1.00 98.50 87 ASP A CA 1
ATOM 685 C C . ASP A 1 87 ? -5.389 -3.769 16.975 1.00 98.50 87 ASP A C 1
ATOM 687 O O . ASP A 1 87 ? -5.849 -4.299 15.961 1.00 98.50 87 ASP A O 1
ATOM 691 N N . THR A 1 88 ? -4.304 -2.994 16.930 1.00 98.38 88 THR A N 1
ATOM 692 C CA . THR A 1 88 ? -3.785 -2.450 15.668 1.00 98.38 88 THR A CA 1
ATOM 693 C C . THR A 1 88 ? -2.260 -2.435 15.587 1.00 98.38 88 THR A C 1
ATOM 695 O O . THR A 1 88 ? -1.566 -2.235 16.582 1.00 98.38 88 THR A O 1
ATOM 698 N N . GLN A 1 89 ? -1.717 -2.609 14.380 1.00 97.94 89 GLN A N 1
ATOM 699 C CA . GLN A 1 89 ? -0.276 -2.624 14.120 1.00 97.94 89 GLN A CA 1
ATOM 700 C C . GLN A 1 89 ? 0.039 -2.142 12.700 1.00 97.94 89 GLN A C 1
ATOM 702 O O . GLN A 1 89 ? -0.750 -2.313 11.771 1.00 97.94 89 GLN A O 1
ATOM 707 N N . VAL A 1 90 ? 1.220 -1.541 12.539 1.00 97.06 90 VAL A N 1
ATOM 708 C CA . VAL A 1 90 ? 1.757 -1.124 11.241 1.00 97.06 90 VAL A CA 1
ATOM 709 C C . VAL A 1 90 ? 2.786 -2.143 10.756 1.00 97.06 90 VAL A C 1
ATOM 711 O O . VAL A 1 90 ? 3.707 -2.496 11.493 1.00 97.06 90 VAL A O 1
ATOM 714 N N . PHE A 1 91 ? 2.649 -2.581 9.508 1.00 96.69 91 PHE A N 1
ATOM 715 C CA . PHE A 1 91 ? 3.531 -3.543 8.853 1.00 96.69 91 PHE A CA 1
ATOM 716 C C . PHE A 1 91 ? 4.173 -2.919 7.620 1.00 96.69 91 PHE A C 1
ATOM 718 O O . PHE A 1 91 ? 3.464 -2.413 6.756 1.00 96.69 91 PHE A O 1
ATOM 725 N N . SER A 1 92 ? 5.497 -2.993 7.505 1.00 95.25 92 SER A N 1
ATOM 726 C CA . SER A 1 92 ? 6.210 -2.582 6.290 1.00 95.25 92 SER A CA 1
ATOM 727 C C . SER A 1 92 ? 6.354 -3.752 5.322 1.00 95.25 92 SER A C 1
ATOM 729 O O . SER A 1 92 ? 6.648 -4.878 5.732 1.00 95.25 92 SER A O 1
ATOM 731 N N . PHE A 1 93 ? 6.192 -3.485 4.030 1.00 93.81 93 PHE A N 1
ATOM 732 C CA . PHE A 1 93 ? 6.375 -4.475 2.975 1.00 93.81 93 PHE A CA 1
ATOM 733 C C . PHE A 1 93 ? 6.851 -3.830 1.673 1.00 93.81 93 PHE A C 1
ATOM 735 O O . PHE A 1 93 ? 6.687 -2.628 1.458 1.00 93.81 93 PHE A O 1
ATOM 742 N N . PHE A 1 94 ? 7.428 -4.641 0.790 1.00 92.38 94 PHE A N 1
ATOM 743 C CA . PHE A 1 94 ? 7.826 -4.223 -0.548 1.00 92.38 94 PHE A CA 1
ATOM 744 C C . PHE A 1 94 ? 6.956 -4.929 -1.580 1.00 92.38 94 PHE A C 1
ATOM 746 O O . PHE A 1 94 ? 6.702 -6.124 -1.456 1.00 92.38 94 PHE A O 1
ATOM 753 N N . GLY A 1 95 ? 6.545 -4.226 -2.638 1.00 90.38 95 GLY A N 1
ATOM 754 C CA . GLY A 1 95 ? 5.872 -4.878 -3.770 1.00 90.38 95 GLY A CA 1
ATOM 755 C C . GLY A 1 95 ? 6.707 -6.022 -4.368 1.00 90.38 95 GLY A C 1
ATOM 756 O O . GLY A 1 95 ? 6.166 -7.058 -4.741 1.00 90.38 95 GLY A O 1
ATOM 757 N N . SER A 1 96 ? 8.033 -5.868 -4.383 1.00 91.69 96 SER A N 1
ATOM 758 C CA . SER A 1 96 ? 8.973 -6.888 -4.859 1.00 91.69 96 SER A CA 1
ATOM 759 C C . SER A 1 96 ? 9.006 -8.167 -4.023 1.00 91.69 96 SER A C 1
ATOM 761 O O . SER A 1 96 ? 9.459 -9.191 -4.519 1.00 91.69 96 SER A O 1
ATOM 763 N N . ASP A 1 97 ? 8.543 -8.141 -2.769 1.00 90.50 97 ASP A N 1
ATOM 764 C CA . ASP A 1 97 ? 8.410 -9.365 -1.966 1.00 90.50 97 ASP A CA 1
ATOM 765 C C . ASP A 1 97 ? 7.256 -10.261 -2.457 1.00 90.50 97 ASP A C 1
ATOM 767 O O . ASP A 1 97 ? 7.191 -11.432 -2.083 1.00 90.50 97 ASP A O 1
ATOM 771 N N . TYR A 1 98 ? 6.376 -9.715 -3.307 1.00 91.38 98 TYR A N 1
ATOM 772 C CA . TYR A 1 98 ? 5.185 -10.363 -3.862 1.00 91.38 98 TYR A CA 1
ATOM 773 C C . TYR A 1 98 ? 5.158 -10.318 -5.401 1.00 91.38 98 TYR A C 1
ATOM 775 O O . TYR A 1 98 ? 4.091 -10.299 -6.008 1.00 91.38 98 TYR A O 1
ATOM 783 N N . GLY A 1 99 ? 6.334 -10.261 -6.031 1.00 92.31 99 GLY A N 1
ATOM 784 C CA . GLY A 1 99 ? 6.490 -10.386 -7.483 1.00 92.31 99 GLY A CA 1
ATOM 785 C C . GLY A 1 99 ? 6.232 -9.132 -8.315 1.00 92.31 99 GLY A C 1
ATOM 786 O O . GLY A 1 99 ? 6.144 -9.207 -9.534 1.00 92.31 99 GLY A O 1
ATOM 787 N N . LEU A 1 100 ? 6.162 -7.948 -7.703 1.00 93.81 100 LEU A N 1
ATOM 788 C CA . LEU A 1 100 ? 6.190 -6.709 -8.479 1.00 93.81 100 LEU A CA 1
ATOM 789 C C . LEU A 1 100 ? 7.628 -6.403 -8.932 1.00 93.81 100 LEU A C 1
ATOM 791 O O . LEU A 1 100 ? 8.518 -6.277 -8.089 1.00 93.81 100 LEU A O 1
ATOM 795 N N . ALA A 1 101 ? 7.840 -6.153 -10.230 1.00 95.56 101 ALA A N 1
ATOM 796 C CA . ALA A 1 101 ? 9.118 -5.708 -10.817 1.00 95.56 101 ALA A CA 1
ATOM 797 C C . ALA A 1 101 ? 9.540 -4.277 -10.399 1.00 95.56 101 ALA A C 1
ATOM 799 O O . ALA A 1 101 ? 10.166 -3.534 -11.156 1.00 95.56 101 ALA A O 1
ATOM 800 N N . GLN A 1 102 ? 9.162 -3.842 -9.197 1.00 92.94 102 GLN A N 1
ATOM 801 C CA . GLN A 1 102 ? 9.327 -2.487 -8.698 1.00 92.94 102 GLN A CA 1
ATOM 802 C C . GLN A 1 102 ? 9.695 -2.483 -7.215 1.00 92.94 102 GLN A C 1
ATOM 804 O O . GLN A 1 102 ? 9.020 -3.083 -6.376 1.00 92.94 102 GLN A O 1
ATOM 809 N N . ASN A 1 103 ? 10.706 -1.693 -6.869 1.00 91.44 103 ASN A N 1
ATOM 810 C CA . ASN A 1 103 ? 11.022 -1.339 -5.501 1.00 91.44 103 ASN A CA 1
ATOM 811 C C . ASN A 1 103 ? 10.013 -0.288 -5.037 1.00 91.44 103 ASN A C 1
ATOM 813 O O . ASN A 1 103 ? 10.177 0.911 -5.288 1.00 91.44 103 ASN A O 1
ATOM 817 N N . ARG A 1 104 ? 8.933 -0.771 -4.421 1.00 91.56 104 ARG A N 1
ATOM 818 C CA . ARG A 1 104 ? 7.783 0.009 -3.961 1.00 91.56 104 ARG A CA 1
ATOM 819 C C . ARG A 1 104 ? 7.550 -0.276 -2.473 1.00 91.56 104 ARG A C 1
ATOM 821 O O . ARG A 1 104 ? 6.720 -1.131 -2.159 1.00 91.56 104 ARG A O 1
ATOM 828 N N . PRO A 1 105 ? 8.288 0.386 -1.564 1.00 93.12 105 PRO A N 1
ATOM 829 C CA . PRO A 1 105 ? 8.083 0.217 -0.132 1.00 93.12 105 PRO A CA 1
ATOM 830 C C . PRO A 1 105 ? 6.745 0.829 0.277 1.00 93.12 105 PRO A C 1
ATOM 832 O O . PRO A 1 105 ? 6.391 1.934 -0.153 1.00 93.12 105 PRO A O 1
ATOM 835 N N . ARG A 1 106 ? 5.989 0.097 1.088 1.00 93.88 106 ARG A N 1
ATOM 836 C CA . ARG A 1 106 ? 4.663 0.460 1.585 1.00 93.88 106 ARG A CA 1
ATOM 837 C C . ARG A 1 106 ? 4.496 0.051 3.029 1.00 93.88 106 ARG A C 1
ATOM 839 O O . ARG A 1 106 ? 5.248 -0.768 3.557 1.00 93.88 106 ARG A O 1
ATOM 846 N N . VAL A 1 107 ? 3.490 0.642 3.653 1.00 95.81 107 VAL A N 1
ATOM 847 C CA . VAL A 1 107 ? 3.023 0.232 4.968 1.00 95.81 107 VAL A CA 1
ATOM 848 C C . VAL A 1 107 ? 1.560 -0.165 4.893 1.00 95.81 107 VAL A C 1
ATOM 850 O O . VAL A 1 107 ? 0.785 0.409 4.131 1.00 95.81 107 VAL A O 1
ATOM 853 N N . ALA A 1 108 ? 1.192 -1.141 5.707 1.00 96.56 108 ALA A N 1
ATOM 854 C CA . ALA A 1 108 ? -0.179 -1.513 5.985 1.00 96.56 108 ALA A CA 1
ATOM 855 C C . ALA A 1 108 ? -0.469 -1.209 7.452 1.00 96.56 108 ALA A C 1
ATOM 857 O O . ALA A 1 108 ? 0.207 -1.734 8.337 1.00 96.56 108 ALA A O 1
ATOM 858 N N . PHE A 1 109 ? -1.467 -0.375 7.715 1.00 97.44 109 PHE A N 1
ATOM 859 C CA . PHE A 1 109 ? -2.034 -0.208 9.039 1.00 97.44 109 PHE A CA 1
ATOM 860 C C . PHE A 1 109 ? -3.235 -1.140 9.168 1.00 97.44 109 PHE A C 1
ATOM 862 O O . PHE A 1 109 ? -4.257 -0.955 8.507 1.00 97.44 109 PHE A O 1
ATOM 869 N N . VAL A 1 110 ? -3.075 -2.176 9.981 1.00 98.38 110 VAL A N 1
ATOM 870 C CA . VAL A 1 110 ? -4.046 -3.257 10.127 1.00 98.38 110 VAL A CA 1
ATOM 871 C C . VAL A 1 110 ? -4.636 -3.211 11.524 1.00 98.38 110 VAL A C 1
ATOM 873 O O . VAL A 1 110 ? -3.914 -2.965 12.494 1.00 98.38 110 VAL A O 1
ATOM 876 N N . GLY A 1 111 ? -5.934 -3.478 11.626 1.00 98.25 111 GLY A N 1
ATOM 877 C CA . GLY A 1 111 ? -6.620 -3.605 12.901 1.00 98.25 111 GLY A CA 1
ATOM 878 C C . GLY A 1 111 ? -7.653 -4.715 12.906 1.00 98.25 111 GLY A C 1
ATOM 879 O O . GLY A 1 111 ? -8.308 -4.950 11.894 1.00 98.25 111 GLY A O 1
ATOM 880 N N . PHE A 1 112 ? -7.819 -5.364 14.053 1.00 98.38 112 PHE A N 1
ATOM 881 C CA . PHE A 1 112 ? -8.841 -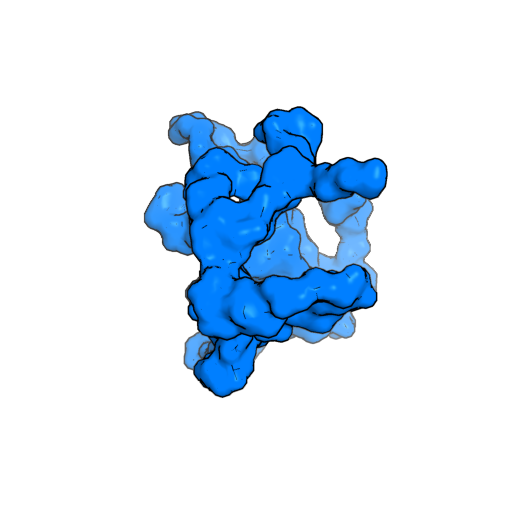6.381 14.304 1.00 98.38 112 PHE A CA 1
ATOM 882 C C . PHE A 1 112 ? -9.627 -6.009 15.554 1.00 98.38 112 PHE A C 1
ATOM 884 O O . PHE A 1 112 ? -9.035 -5.585 16.543 1.00 98.38 112 PHE A O 1
ATOM 891 N N . ARG A 1 113 ? -10.950 -6.177 15.522 1.00 96.94 113 ARG A N 1
ATOM 892 C CA . ARG A 1 113 ? -11.789 -5.904 16.695 1.00 96.94 113 ARG A CA 1
ATOM 893 C C . ARG A 1 113 ? -11.686 -7.007 17.744 1.00 96.94 113 ARG A C 1
ATOM 895 O O . ARG A 1 113 ? -11.386 -6.756 18.901 1.00 96.94 113 ARG A O 1
ATOM 902 N N . ASP A 1 114 ? -11.925 -8.241 17.313 1.00 91.06 114 ASP A N 1
ATOM 903 C CA . ASP A 1 114 ? -12.168 -9.361 18.231 1.00 91.06 114 ASP A CA 1
ATOM 904 C C . ASP A 1 114 ? -10.973 -10.326 18.331 1.00 91.06 114 ASP A C 1
ATOM 906 O O . ASP A 1 114 ? -11.021 -11.337 19.031 1.00 91.06 114 ASP A O 1
ATOM 910 N N . VAL A 1 115 ? -9.886 -10.040 17.608 1.00 93.56 115 VAL A N 1
ATOM 911 C CA . VAL A 1 115 ? -8.685 -10.882 17.545 1.00 93.56 115 VAL A CA 1
ATOM 912 C C . VAL A 1 115 ? -7.464 -10.034 17.894 1.00 93.56 115 VAL A C 1
ATOM 914 O O . VAL A 1 115 ? -7.282 -8.982 17.288 1.00 93.56 115 VAL A O 1
ATOM 917 N N . PRO A 1 116 ? -6.584 -10.483 18.808 1.00 95.81 116 PRO A N 1
ATOM 918 C CA . PRO A 1 116 ? -5.340 -9.774 19.084 1.00 95.81 116 PRO A CA 1
ATOM 919 C C . PRO A 1 116 ? -4.480 -9.647 17.824 1.00 95.81 116 PRO A C 1
ATOM 921 O O . PRO A 1 116 ? -4.193 -10.655 17.164 1.00 95.81 116 PRO A O 1
ATOM 924 N N . ILE A 1 117 ? -3.993 -8.440 17.529 1.00 96.81 117 ILE A N 1
ATOM 925 C CA . ILE A 1 117 ? -3.180 -8.171 16.332 1.00 96.81 117 ILE A CA 1
ATOM 926 C C . ILE A 1 117 ? -1.895 -9.002 16.329 1.00 96.81 117 ILE A C 1
ATOM 928 O O . ILE A 1 117 ? -1.418 -9.420 15.278 1.00 96.81 117 ILE A O 1
ATOM 932 N N . GLY A 1 118 ? -1.392 -9.364 17.514 1.00 95.94 118 GLY A N 1
ATOM 933 C CA . GLY A 1 118 ? -0.239 -10.246 17.691 1.00 95.94 118 GLY A CA 1
ATOM 934 C C . GLY A 1 118 ? -0.409 -11.665 17.127 1.00 95.94 118 GLY A C 1
ATOM 935 O O . GLY A 1 118 ? 0.582 -12.394 17.048 1.00 95.94 118 GLY A O 1
ATOM 936 N N . ARG A 1 119 ? -1.616 -12.077 16.708 1.00 95.00 119 ARG A N 1
ATOM 937 C CA . ARG A 1 119 ? -1.859 -13.326 15.959 1.00 95.00 119 ARG A CA 1
ATOM 938 C C . ARG A 1 119 ? -1.777 -13.149 14.444 1.00 95.00 119 ARG A C 1
ATOM 940 O O . ARG A 1 119 ? -1.532 -14.127 13.743 1.00 95.00 119 ARG A O 1
ATOM 947 N N . PHE A 1 120 ? -1.956 -11.932 13.938 1.00 95.88 120 PHE A N 1
ATOM 948 C CA . PHE A 1 120 ? -1.860 -11.650 12.513 1.00 95.88 120 PHE A CA 1
ATOM 949 C C . PHE A 1 120 ? -0.406 -11.739 12.042 1.00 95.88 120 PHE A C 1
ATOM 951 O O . PHE A 1 120 ? 0.535 -11.329 12.729 1.00 95.88 120 PHE A O 1
ATOM 958 N N . ARG A 1 121 ? -0.212 -12.295 10.851 1.00 94.12 121 ARG A N 1
ATOM 959 C CA . ARG A 1 121 ? 1.069 -12.327 10.151 1.00 94.12 121 ARG A CA 1
ATOM 960 C C . ARG A 1 121 ? 0.814 -11.827 8.740 1.00 94.12 121 ARG A C 1
ATOM 962 O O . ARG A 1 121 ? -0.148 -12.257 8.109 1.00 94.12 121 ARG A O 1
ATOM 969 N N . MET A 1 122 ? 1.678 -10.935 8.257 1.00 93.19 122 MET A N 1
ATOM 970 C CA . MET A 1 122 ? 1.697 -10.607 6.833 1.00 93.19 122 MET A CA 1
ATOM 971 C C . MET A 1 122 ? 1.889 -11.893 6.016 1.00 93.19 122 MET A C 1
ATOM 973 O O . MET A 1 122 ? 2.525 -12.826 6.524 1.00 93.19 122 MET A O 1
ATOM 977 N N . PRO A 1 123 ? 1.368 -11.952 4.776 1.00 91.88 123 PRO A N 1
ATOM 978 C CA . PRO A 1 123 ? 1.587 -13.095 3.906 1.00 91.88 123 PRO A CA 1
ATOM 979 C C . PRO A 1 123 ? 3.077 -13.455 3.824 1.00 91.88 123 PRO A C 1
ATOM 981 O O . PRO A 1 123 ? 3.929 -12.558 3.874 1.00 91.88 123 PRO A O 1
ATOM 984 N N . PRO A 1 124 ? 3.413 -14.751 3.723 1.00 91.62 124 PRO A N 1
ATOM 985 C CA . PRO A 1 124 ? 4.790 -15.158 3.506 1.00 91.62 124 PRO A CA 1
ATOM 986 C C . PRO A 1 124 ? 5.333 -14.509 2.230 1.00 91.62 124 PRO A C 1
ATOM 988 O O . PRO A 1 124 ? 4.596 -14.200 1.294 1.00 91.62 124 PRO A O 1
ATOM 991 N N . ARG A 1 125 ? 6.643 -14.279 2.221 1.00 91.06 125 ARG A N 1
ATOM 992 C CA . ARG A 1 125 ? 7.352 -13.773 1.047 1.00 91.06 125 ARG A CA 1
ATOM 993 C C . ARG A 1 125 ? 7.737 -14.952 0.169 1.00 91.06 125 ARG A C 1
ATOM 995 O O . ARG A 1 125 ? 8.150 -15.979 0.704 1.00 91.06 125 ARG A O 1
ATOM 1002 N N . PHE A 1 126 ? 7.675 -14.756 -1.141 1.00 85.88 126 PHE A N 1
ATOM 1003 C CA . PHE A 1 126 ? 8.008 -15.774 -2.135 1.00 85.88 126 PHE A CA 1
ATOM 1004 C C . PHE A 1 126 ? 9.158 -15.254 -3.005 1.00 85.88 126 PHE A C 1
ATOM 1006 O O . PHE A 1 126 ? 8.916 -14.550 -3.990 1.00 85.88 126 PHE A O 1
ATOM 1013 N N . PRO A 1 127 ? 10.429 -15.490 -2.617 1.00 84.19 127 PRO A N 1
ATOM 1014 C CA . PRO A 1 127 ? 11.589 -15.037 -3.382 1.00 84.19 127 PRO A CA 1
ATOM 1015 C C . PRO A 1 127 ? 11.574 -15.482 -4.847 1.00 84.19 127 PRO A C 1
ATOM 1017 O O . PRO A 1 127 ? 12.073 -14.755 -5.698 1.00 84.19 127 PRO A O 1
ATOM 1020 N N . GLU A 1 128 ? 10.980 -16.636 -5.136 1.00 88.88 128 GLU A N 1
ATOM 1021 C CA . GLU A 1 128 ? 10.799 -17.209 -6.468 1.00 88.88 128 GLU A CA 1
ATOM 1022 C C . GLU A 1 128 ? 9.855 -16.400 -7.367 1.00 88.88 128 GLU A C 1
ATOM 1024 O O . GLU A 1 128 ? 9.906 -16.544 -8.582 1.00 88.88 128 GLU A O 1
ATOM 1029 N N . TRP A 1 129 ? 9.009 -15.536 -6.800 1.00 88.00 129 TRP A N 1
ATOM 1030 C CA . TRP A 1 129 ? 8.155 -14.634 -7.580 1.00 88.00 129 T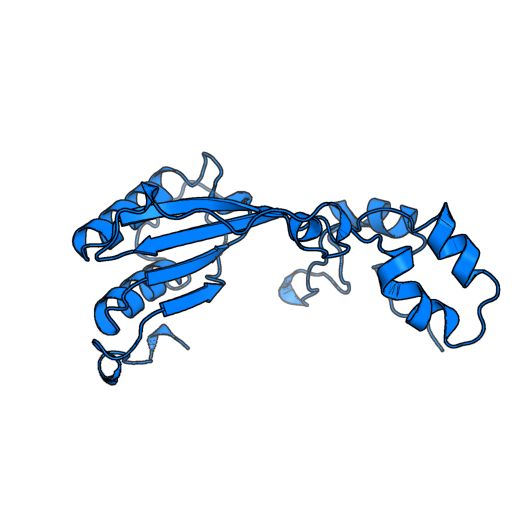RP A CA 1
ATOM 1031 C C . TRP A 1 129 ? 8.869 -13.345 -7.967 1.00 88.00 129 TRP A C 1
ATOM 1033 O O . TRP A 1 129 ? 8.313 -12.543 -8.715 1.00 88.00 129 TRP A O 1
ATOM 1043 N N . ARG A 1 130 ? 10.075 -13.097 -7.441 1.00 89.50 130 ARG A N 1
ATOM 1044 C CA . ARG A 1 130 ? 10.829 -11.896 -7.794 1.00 89.50 130 ARG A CA 1
ATOM 1045 C C . ARG A 1 130 ? 11.092 -11.892 -9.287 1.00 89.50 130 ARG A C 1
ATOM 1047 O O . ARG A 1 130 ? 11.664 -12.828 -9.825 1.00 89.50 130 ARG A O 1
ATOM 1054 N N . THR A 1 131 ? 10.713 -10.787 -9.908 1.00 94.81 131 THR A N 1
ATOM 1055 C CA . THR A 1 131 ? 10.899 -10.555 -11.332 1.00 94.81 131 THR A CA 1
ATOM 1056 C C . THR A 1 131 ? 11.586 -9.214 -11.551 1.00 94.81 131 THR A C 1
ATOM 1058 O O . THR A 1 131 ? 11.515 -8.292 -10.724 1.00 94.81 131 THR A O 1
ATOM 1061 N N . THR A 1 132 ? 12.300 -9.122 -12.659 1.00 96.50 132 THR A N 1
ATOM 1062 C CA . THR A 1 132 ? 12.992 -7.922 -13.109 1.00 96.50 132 THR A CA 1
ATOM 1063 C C . THR A 1 132 ? 12.142 -7.117 -14.083 1.00 96.50 132 THR A C 1
ATOM 1065 O O . THR A 1 132 ? 11.137 -7.588 -14.607 1.00 96.50 132 THR A O 1
ATOM 1068 N N . VAL A 1 133 ? 12.537 -5.868 -14.336 1.00 96.88 133 VAL A N 1
ATOM 1069 C CA . VAL A 1 133 ? 11.863 -5.034 -15.344 1.00 96.88 133 VAL A CA 1
ATOM 1070 C C . VAL A 1 133 ? 11.957 -5.665 -16.733 1.00 96.88 133 VAL A C 1
ATOM 1072 O O . VAL A 1 133 ? 10.989 -5.612 -17.483 1.00 96.88 133 VAL A O 1
ATOM 1075 N N . GLY A 1 134 ? 13.101 -6.275 -17.053 1.00 97.50 134 GLY A N 1
ATOM 1076 C CA . GLY A 1 134 ? 13.325 -6.977 -18.310 1.00 97.50 134 GLY A CA 1
ATOM 1077 C C . GLY A 1 134 ? 12.355 -8.138 -18.495 1.00 97.50 134 GLY A C 1
ATOM 1078 O O . GLY A 1 134 ? 11.638 -8.177 -19.486 1.00 97.50 134 GLY A O 1
ATOM 1079 N N . GLU A 1 135 ? 12.281 -9.040 -17.517 1.00 96.81 135 GLU A N 1
ATOM 1080 C CA . GLU A 1 135 ? 11.353 -10.182 -17.549 1.00 96.81 135 GLU A CA 1
ATOM 1081 C C . GLU A 1 135 ? 9.886 -9.748 -17.606 1.00 96.81 135 GLU A C 1
ATOM 1083 O O . GLU A 1 135 ? 9.098 -10.350 -18.327 1.00 96.81 135 GLU A O 1
ATOM 1088 N N . ALA A 1 136 ? 9.517 -8.694 -16.875 1.00 96.12 136 ALA A N 1
ATOM 1089 C CA . ALA A 1 136 ? 8.135 -8.231 -16.802 1.00 96.12 136 ALA A CA 1
ATOM 1090 C C . ALA A 1 136 ? 7.644 -7.495 -18.061 1.00 96.12 136 ALA A C 1
ATOM 1092 O O . ALA A 1 136 ? 6.441 -7.287 -18.187 1.00 96.12 136 ALA A O 1
ATOM 1093 N N . LEU A 1 137 ? 8.547 -7.040 -18.941 1.00 96.06 137 LEU A N 1
ATOM 1094 C CA . LEU A 1 137 ? 8.209 -6.208 -20.105 1.00 96.06 137 LEU A CA 1
ATOM 1095 C C . LEU A 1 137 ? 8.725 -6.762 -21.441 1.00 96.06 137 LEU A C 1
ATOM 1097 O O . LEU A 1 137 ? 8.524 -6.114 -22.468 1.00 96.06 137 LEU A O 1
ATOM 1101 N N . ILE A 1 138 ? 9.429 -7.899 -21.455 1.00 97.38 138 ILE A N 1
ATOM 1102 C CA . ILE A 1 138 ? 10.084 -8.423 -22.664 1.00 97.38 138 ILE A CA 1
ATOM 1103 C C . ILE A 1 138 ? 9.100 -8.650 -23.813 1.00 97.38 138 ILE A C 1
ATOM 1105 O O . ILE A 1 138 ? 9.410 -8.321 -24.954 1.00 97.38 138 ILE A O 1
ATOM 1109 N N . ASP A 1 139 ? 7.905 -9.151 -23.521 1.00 96.81 139 ASP A N 1
ATOM 1110 C CA . ASP A 1 139 ? 6.843 -9.371 -24.500 1.00 96.81 139 ASP A CA 1
ATOM 1111 C C . ASP A 1 139 ? 6.411 -8.060 -25.173 1.00 96.81 139 ASP A C 1
ATOM 1113 O O . ASP A 1 139 ? 6.320 -7.988 -26.399 1.00 96.81 139 ASP A O 1
ATOM 1117 N N . LEU A 1 140 ? 6.232 -6.994 -24.388 1.00 95.69 140 LEU A N 1
ATOM 1118 C CA . LEU A 1 140 ? 5.867 -5.666 -24.883 1.00 95.69 140 LEU A CA 1
ATOM 1119 C C . LEU A 1 140 ? 7.009 -5.004 -25.660 1.00 95.69 140 LEU A C 1
ATOM 1121 O O . LEU A 1 140 ? 6.781 -4.359 -26.682 1.00 95.69 140 LEU A O 1
ATOM 1125 N N . VAL A 1 141 ? 8.242 -5.156 -25.181 1.00 94.38 141 VAL A N 1
ATOM 1126 C CA . VAL A 1 141 ? 9.435 -4.553 -25.786 1.00 94.38 141 VAL A CA 1
ATOM 1127 C C . VAL A 1 141 ? 9.820 -5.258 -27.094 1.00 94.38 141 VAL A C 1
ATOM 1129 O O . VAL A 1 141 ? 10.261 -4.601 -28.037 1.00 94.38 141 VAL A O 1
ATOM 1132 N N . ALA A 1 142 ? 9.593 -6.570 -27.194 1.00 96.50 142 ALA A N 1
ATOM 1133 C CA . ALA A 1 142 ? 9.831 -7.358 -28.402 1.00 96.50 142 ALA A CA 1
ATOM 1134 C C . ALA A 1 142 ? 8.688 -7.281 -29.433 1.00 96.50 142 ALA A C 1
ATOM 1136 O O . ALA A 1 142 ? 8.893 -7.668 -30.583 1.00 96.50 142 ALA A O 1
ATOM 1137 N N . ALA A 1 143 ? 7.507 -6.766 -29.066 1.00 96.12 143 ALA A N 1
ATOM 1138 C CA . ALA A 1 143 ? 6.285 -6.831 -29.879 1.00 96.12 143 ALA A CA 1
ATOM 1139 C C . ALA A 1 143 ? 6.422 -6.277 -31.311 1.00 96.12 143 ALA A C 1
ATOM 1141 O O . ALA A 1 143 ? 5.762 -6.767 -32.224 1.00 96.12 143 ALA A O 1
ATOM 1142 N N . ASN A 1 144 ? 7.292 -5.283 -31.519 1.00 93.94 144 ASN A N 1
ATOM 1143 C CA . ASN A 1 144 ? 7.541 -4.668 -32.830 1.00 93.94 144 ASN A CA 1
ATOM 1144 C C . ASN A 1 144 ? 8.842 -5.155 -33.498 1.00 93.94 144 ASN A C 1
ATOM 1146 O O . ASN A 1 144 ? 9.355 -4.493 -34.397 1.00 93.94 144 ASN A O 1
ATOM 1150 N N . GLY A 1 145 ? 9.397 -6.287 -33.054 1.00 94.69 145 GLY A N 1
ATOM 1151 C CA . GLY A 1 145 ? 10.564 -6.918 -33.674 1.00 94.69 145 GLY A CA 1
ATOM 1152 C C . GLY A 1 145 ? 11.906 -6.260 -33.347 1.00 94.69 145 GLY A C 1
ATOM 1153 O O . GLY A 1 145 ? 12.833 -6.350 -34.147 1.00 94.69 145 GLY A O 1
ATOM 1154 N N . TRP A 1 146 ? 12.044 -5.584 -32.199 1.00 95.12 146 TRP A N 1
ATOM 1155 C CA . TRP A 1 146 ? 13.343 -5.041 -31.793 1.00 95.12 146 TRP A CA 1
ATOM 1156 C C . TRP A 1 146 ? 14.320 -6.175 -31.449 1.00 95.12 146 TRP A C 1
ATOM 1158 O O . TRP A 1 146 ? 14.200 -6.810 -30.403 1.00 95.12 146 TRP A O 1
ATOM 1168 N N . GLU A 1 147 ? 15.321 -6.397 -32.306 1.00 96.44 147 GLU A N 1
ATOM 1169 C CA . GLU A 1 147 ? 16.324 -7.467 -32.151 1.00 96.44 147 GLU A CA 1
ATOM 1170 C C . GLU A 1 147 ? 17.089 -7.399 -30.815 1.00 96.44 147 GLU A C 1
ATOM 1172 O O . GLU A 1 147 ? 17.539 -8.416 -30.294 1.00 96.44 147 GLU A O 1
ATOM 1177 N N . GLY A 1 148 ? 17.203 -6.204 -30.224 1.00 96.31 148 GLY A N 1
ATOM 1178 C CA . GLY A 1 148 ? 17.869 -5.990 -28.938 1.00 96.31 148 GLY A CA 1
ATOM 1179 C C . GLY A 1 148 ? 17.037 -6.351 -27.703 1.00 96.31 148 GLY A C 1
ATOM 1180 O O . GLY A 1 148 ? 17.564 -6.254 -26.597 1.00 96.31 148 GLY A O 1
ATOM 1181 N N . ALA A 1 149 ? 15.769 -6.751 -27.849 1.00 96.94 149 ALA A N 1
ATOM 1182 C CA . ALA A 1 149 ? 14.844 -6.911 -26.725 1.00 96.94 149 ALA A CA 1
ATOM 1183 C C . ALA A 1 149 ? 15.300 -7.970 -25.707 1.00 96.94 149 ALA A C 1
ATOM 1185 O O . ALA A 1 149 ? 15.331 -7.694 -24.507 1.00 96.94 149 ALA A O 1
ATOM 1186 N N . GLU A 1 150 ? 15.700 -9.162 -26.164 1.00 97.50 150 GLU A N 1
ATOM 1187 C CA . GLU A 1 150 ? 16.155 -10.225 -25.258 1.00 97.50 150 GLU A CA 1
ATOM 1188 C C . GLU A 1 150 ? 17.437 -9.849 -24.514 1.00 97.50 150 GLU A C 1
ATOM 1190 O O . GLU A 1 150 ? 17.564 -10.102 -23.316 1.00 97.50 150 GLU A O 1
ATOM 1195 N N . GLU A 1 151 ? 18.401 -9.258 -25.224 1.00 97.81 151 GLU A N 1
ATOM 1196 C CA . GLU A 1 151 ? 19.657 -8.816 -24.623 1.00 97.81 151 GLU A CA 1
ATOM 1197 C C . GLU A 1 151 ? 19.396 -7.703 -23.607 1.00 97.81 151 GLU A C 1
ATOM 1199 O O . GLU A 1 151 ? 19.846 -7.787 -22.467 1.00 97.81 151 GLU A O 1
ATOM 1204 N N . TRP A 1 152 ? 18.568 -6.717 -23.962 1.00 97.69 152 TRP A N 1
ATOM 1205 C CA . TRP A 1 152 ? 18.126 -5.673 -23.045 1.00 97.69 152 TRP A CA 1
ATOM 1206 C C . TRP A 1 152 ? 17.505 -6.255 -21.772 1.00 97.69 152 TRP A C 1
ATOM 1208 O O . TRP A 1 152 ? 17.891 -5.848 -20.674 1.00 97.69 152 TRP A O 1
ATOM 1218 N N . ALA A 1 153 ? 16.596 -7.226 -21.891 1.00 97.69 153 ALA A N 1
ATOM 1219 C CA . ALA A 1 153 ? 15.954 -7.840 -20.735 1.00 97.69 153 ALA A CA 1
ATOM 1220 C C . ALA A 1 153 ? 16.950 -8.621 -19.862 1.00 97.69 153 ALA A C 1
ATOM 1222 O O . ALA A 1 153 ? 16.905 -8.493 -18.638 1.00 97.69 153 ALA A O 1
ATOM 1223 N N . ARG A 1 154 ? 17.874 -9.381 -20.471 1.00 97.19 154 ARG A N 1
ATOM 1224 C CA . ARG A 1 154 ? 18.848 -10.233 -19.761 1.00 97.19 154 ARG A CA 1
ATOM 1225 C C . ARG A 1 154 ? 20.020 -9.473 -19.142 1.00 97.19 154 ARG A C 1
ATOM 1227 O O . ARG A 1 154 ? 20.534 -9.922 -18.115 1.00 97.19 154 ARG A O 1
ATOM 1234 N N . SER A 1 155 ? 20.448 -8.350 -19.718 1.00 96.50 155 SER A N 1
ATOM 1235 C CA . SER A 1 155 ? 21.632 -7.613 -19.248 1.00 96.50 155 SER A CA 1
ATOM 1236 C C . SER A 1 155 ? 21.317 -6.224 -18.698 1.00 96.50 155 SER A C 1
ATOM 1238 O O . SER A 1 155 ? 21.770 -5.871 -17.609 1.00 96.50 155 SER A O 1
ATOM 1240 N N . THR A 1 156 ? 20.508 -5.431 -19.401 1.00 96.88 156 THR A N 1
ATOM 1241 C CA . THR A 1 156 ? 20.294 -4.011 -19.073 1.00 96.88 156 THR A CA 1
ATOM 1242 C C . THR A 1 156 ? 19.186 -3.816 -18.031 1.00 96.88 156 THR A C 1
ATOM 1244 O O . THR A 1 156 ? 19.376 -3.126 -17.022 1.00 96.88 156 TH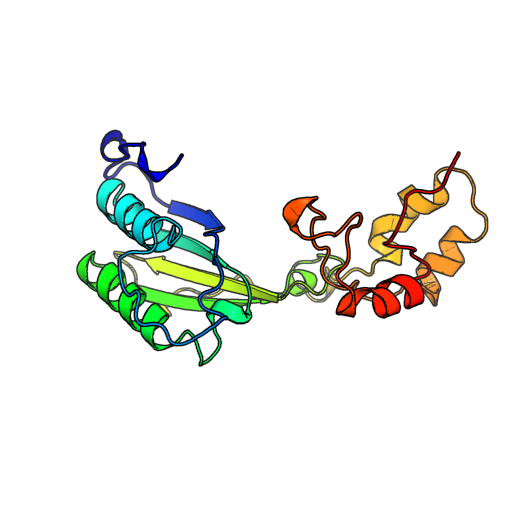R A O 1
ATOM 1247 N N . ALA A 1 157 ? 18.035 -4.455 -18.242 1.00 97.12 157 ALA A N 1
ATOM 1248 C CA . ALA A 1 157 ? 16.843 -4.363 -17.401 1.00 97.12 157 ALA A CA 1
ATOM 1249 C C . ALA A 1 157 ? 16.674 -5.551 -16.434 1.00 97.12 157 ALA A C 1
ATOM 1251 O O . ALA A 1 157 ? 15.617 -5.703 -15.819 1.00 97.12 157 ALA A O 1
ATOM 1252 N N . ASN A 1 158 ? 17.733 -6.337 -16.222 1.00 96.56 158 ASN A N 1
ATOM 1253 C CA . ASN A 1 158 ? 17.770 -7.500 -15.327 1.00 96.56 158 ASN A CA 1
ATOM 1254 C C . ASN A 1 158 ? 17.905 -7.112 -13.838 1.00 96.56 158 ASN A C 1
ATOM 1256 O O . ASN A 1 158 ? 18.807 -7.538 -13.117 1.00 96.56 158 ASN A O 1
ATOM 1260 N N . LYS A 1 159 ? 17.045 -6.205 -13.377 1.00 95.12 159 LYS A N 1
ATOM 1261 C CA . LYS A 1 159 ? 16.934 -5.781 -11.976 1.00 95.12 159 LYS A CA 1
ATOM 1262 C C . LYS A 1 159 ? 15.544 -5.218 -11.692 1.00 95.12 159 LYS A C 1
ATOM 1264 O O . LYS A 1 159 ? 14.784 -4.892 -12.602 1.00 95.12 159 LYS A O 1
ATOM 1269 N N . ILE A 1 160 ? 15.217 -5.095 -10.409 1.00 94.75 160 ILE A N 1
ATOM 1270 C CA . ILE A 1 160 ? 13.974 -4.473 -9.940 1.00 94.75 160 ILE A CA 1
ATOM 1271 C C . ILE A 1 160 ? 13.987 -2.971 -10.272 1.00 94.75 160 ILE A C 1
ATOM 1273 O O . ILE A 1 160 ? 14.971 -2.274 -10.011 1.00 94.75 160 ILE A O 1
ATOM 1277 N N . GLY A 1 161 ? 12.878 -2.459 -10.810 1.00 93.12 161 GLY A N 1
ATOM 1278 C CA . GLY A 1 161 ? 12.742 -1.058 -11.203 1.00 93.12 161 GLY A CA 1
ATOM 1279 C C . GLY A 1 161 ? 12.521 -0.110 -10.020 1.00 93.12 161 GLY A C 1
ATOM 1280 O O . GLY A 1 161 ? 12.055 -0.528 -8.959 1.00 93.12 161 GLY A O 1
ATOM 1281 N N . PRO A 1 162 ? 12.825 1.190 -10.148 1.00 91.12 162 PRO A N 1
ATOM 1282 C CA . PRO A 1 162 ? 12.445 2.183 -9.141 1.00 91.12 162 PRO A CA 1
ATOM 1283 C C . PRO A 1 162 ? 10.919 2.411 -9.125 1.00 91.12 162 PRO A C 1
ATOM 1285 O O . PRO A 1 162 ? 10.211 2.052 -10.062 1.00 91.12 162 PRO A O 1
ATOM 1288 N N . THR A 1 163 ? 10.388 3.024 -8.060 1.00 88.56 163 THR A N 1
ATOM 1289 C CA . THR A 1 163 ? 8.946 3.321 -7.957 1.00 88.56 163 THR A CA 1
ATOM 1290 C C . THR A 1 163 ? 8.458 4.181 -9.133 1.00 88.56 163 THR A C 1
ATOM 1292 O O . THR A 1 163 ? 8.976 5.274 -9.359 1.00 88.56 163 THR A O 1
ATOM 1295 N N . ILE A 1 164 ? 7.408 3.719 -9.820 1.00 86.88 164 ILE A N 1
ATOM 1296 C CA . ILE A 1 164 ? 6.636 4.518 -10.781 1.00 86.88 164 ILE A CA 1
ATOM 1297 C C . ILE A 1 164 ? 5.834 5.562 -9.999 1.00 86.88 164 ILE A C 1
ATOM 1299 O O . ILE A 1 164 ? 5.076 5.226 -9.079 1.00 86.88 164 ILE A O 1
ATOM 1303 N N . LEU A 1 165 ? 6.003 6.829 -10.368 1.00 78.31 165 LEU A N 1
ATOM 1304 C CA . LEU A 1 165 ? 5.330 7.974 -9.762 1.00 78.31 165 LEU A CA 1
ATOM 1305 C C . LEU A 1 165 ? 4.463 8.644 -10.820 1.00 78.31 165 LEU A C 1
ATOM 1307 O O . LEU A 1 165 ? 4.991 9.069 -11.837 1.00 78.31 165 LEU A O 1
ATOM 1311 N N . GLY A 1 166 ? 3.157 8.751 -10.577 1.00 68.62 166 GLY A N 1
ATOM 1312 C CA . GLY A 1 166 ? 2.253 9.423 -11.509 1.00 68.62 166 GLY A CA 1
ATOM 1313 C C . GLY A 1 166 ? 2.676 10.871 -11.758 1.00 68.62 166 GLY A C 1
ATOM 1314 O O . GLY A 1 166 ? 2.975 11.607 -10.812 1.00 68.62 166 GLY A O 1
ATOM 1315 N N . GLY A 1 167 ? 2.712 11.257 -13.031 1.00 62.94 167 GLY A N 1
ATOM 1316 C CA . GLY A 1 167 ? 2.837 12.651 -13.430 1.00 62.94 167 GLY A CA 1
ATOM 1317 C C . GLY A 1 167 ? 1.540 13.407 -13.143 1.00 62.94 167 GLY A C 1
ATOM 1318 O O . GLY A 1 167 ? 0.452 12.840 -13.227 1.00 62.94 167 GLY A O 1
ATOM 1319 N N . SER A 1 168 ? 1.643 14.683 -12.787 1.00 59.91 168 SER A N 1
ATOM 1320 C CA . SER A 1 168 ? 0.493 15.588 -12.760 1.00 59.91 168 SER A CA 1
ATOM 1321 C C . SER A 1 168 ? 0.937 16.984 -13.166 1.00 59.91 168 SER A C 1
ATOM 1323 O O . SER A 1 168 ? 2.047 17.403 -12.824 1.00 59.91 168 SER A O 1
ATOM 1325 N N . GLU A 1 169 ? 0.055 17.721 -13.843 1.00 53.78 169 GLU A N 1
ATOM 1326 C CA . GLU A 1 169 ? 0.299 19.125 -14.199 1.00 53.78 169 GLU A CA 1
ATOM 1327 C C . GLU A 1 169 ? 0.628 19.963 -12.953 1.00 53.78 169 GLU A C 1
ATOM 1329 O O . GLU A 1 169 ? 1.565 20.755 -12.958 1.00 53.78 169 GLU A O 1
ATOM 1334 N N . GLN A 1 170 ? -0.051 19.687 -11.833 1.00 52.62 170 GLN A N 1
ATOM 1335 C CA . GLN A 1 170 ? 0.181 20.338 -10.538 1.00 52.62 170 GLN A CA 1
ATOM 1336 C C . GLN A 1 170 ? 1.554 20.035 -9.922 1.00 52.62 170 GLN A C 1
ATOM 1338 O O . GLN A 1 170 ? 2.086 20.847 -9.171 1.00 52.62 170 GLN A O 1
ATOM 1343 N N . SER A 1 171 ? 2.133 18.866 -10.205 1.00 55.72 171 SER A N 1
ATOM 1344 C CA . SER A 1 171 ? 3.460 18.490 -9.703 1.00 55.72 171 SER A CA 1
ATOM 1345 C C . SER A 1 171 ? 4.593 18.861 -10.663 1.00 55.72 171 SER A C 1
ATOM 1347 O O . SER A 1 171 ? 5.754 18.587 -10.350 1.00 55.72 171 SER A O 1
ATOM 1349 N N . GLY A 1 172 ? 4.275 19.458 -11.822 1.00 52.41 172 GLY A N 1
ATOM 1350 C CA . GLY A 1 172 ? 5.232 19.775 -12.884 1.00 52.41 172 GLY A CA 1
ATOM 1351 C C . GLY A 1 172 ? 5.885 18.538 -13.512 1.00 52.41 172 GLY A C 1
ATOM 1352 O O . GLY A 1 172 ? 6.946 18.642 -14.125 1.00 52.41 172 GLY A O 1
ATOM 1353 N N . ARG A 1 173 ? 5.297 17.347 -13.322 1.00 60.59 173 ARG A N 1
ATOM 1354 C CA . ARG A 1 173 ? 5.839 16.069 -13.804 1.00 60.59 173 ARG A CA 1
ATOM 1355 C C . ARG A 1 173 ? 5.067 15.632 -15.041 1.00 60.59 173 ARG A C 1
ATOM 1357 O O . ARG A 1 173 ? 3.920 15.218 -14.932 1.00 60.59 173 ARG A O 1
ATOM 1364 N N . LEU A 1 174 ? 5.726 15.664 -16.195 1.00 55.44 174 LEU A N 1
ATOM 1365 C CA . LEU A 1 174 ? 5.183 15.205 -17.483 1.00 55.44 174 LEU A CA 1
ATOM 1366 C C . LEU A 1 174 ? 5.312 13.680 -17.689 1.00 55.44 174 LEU A C 1
ATOM 1368 O O . LEU A 1 174 ? 5.130 13.178 -18.791 1.00 55.44 174 LEU A O 1
ATOM 1372 N N . ALA A 1 175 ? 5.703 12.947 -16.646 1.00 68.19 175 ALA A N 1
ATOM 1373 C CA . ALA A 1 175 ? 6.381 11.664 -16.768 1.00 68.19 175 ALA A CA 1
ATOM 1374 C C . ALA A 1 175 ? 6.164 10.764 -15.546 1.00 68.19 175 ALA A C 1
ATOM 1376 O O . ALA A 1 175 ? 5.642 11.212 -14.525 1.00 68.19 175 ALA A O 1
ATOM 1377 N N . PHE A 1 176 ? 6.611 9.506 -15.626 1.00 75.19 176 PHE A N 1
ATOM 1378 C CA . PHE A 1 176 ? 6.385 8.503 -14.578 1.00 75.19 176 PHE A CA 1
ATOM 1379 C C . PHE A 1 176 ? 7.519 8.375 -13.536 1.00 75.19 176 PHE A C 1
ATOM 1381 O O . PHE A 1 176 ? 7.595 7.402 -12.778 1.00 75.19 176 PHE A O 1
ATOM 1388 N N . SER A 1 177 ? 8.415 9.366 -13.477 1.00 73.12 177 SER A N 1
ATOM 1389 C CA . SER A 1 177 ? 9.541 9.416 -12.539 1.00 73.12 177 SER A CA 1
ATOM 1390 C C . SER A 1 177 ? 9.675 10.782 -11.868 1.00 73.12 177 SER A C 1
ATOM 1392 O O . SER A 1 177 ? 9.399 11.824 -12.456 1.00 73.12 177 SER A O 1
ATOM 1394 N N . ALA A 1 178 ? 10.181 10.791 -10.632 1.00 69.44 178 ALA A N 1
ATOM 1395 C CA . ALA A 1 178 ? 10.736 11.996 -10.015 1.00 69.44 178 ALA A CA 1
ATOM 1396 C C . ALA A 1 178 ? 12.170 12.249 -10.511 1.00 69.44 178 ALA A C 1
ATOM 1398 O O . ALA A 1 178 ? 12.833 11.329 -10.994 1.00 69.44 178 ALA A O 1
ATOM 1399 N N . LYS A 1 179 ? 12.696 13.462 -10.284 1.00 64.94 179 LYS A N 1
ATOM 1400 C CA . LYS A 1 179 ? 14.105 13.811 -10.559 1.00 64.94 179 LYS A CA 1
ATOM 1401 C C . LYS A 1 179 ? 15.090 12.808 -9.934 1.00 64.94 179 LYS A C 1
ATOM 1403 O O . LYS A 1 179 ? 16.033 12.390 -10.587 1.00 64.94 179 LYS A O 1
ATOM 1408 N N . LEU A 1 180 ? 14.803 12.346 -8.713 1.00 65.25 180 LEU A N 1
ATOM 1409 C CA . LEU A 1 180 ? 15.603 11.352 -7.978 1.00 65.25 180 LEU A CA 1
ATOM 1410 C C . LEU A 1 180 ? 15.543 9.922 -8.559 1.00 65.25 180 LEU A C 1
ATOM 1412 O O . LEU A 1 180 ? 16.362 9.080 -8.202 1.00 65.25 180 LEU A O 1
ATOM 1416 N N . GLY A 1 181 ? 14.558 9.619 -9.409 1.00 76.88 181 GLY A N 1
ATOM 1417 C CA . GLY A 1 181 ? 14.397 8.310 -10.053 1.00 76.88 181 GLY A CA 1
ATOM 1418 C C . GLY A 1 181 ? 14.907 8.258 -11.493 1.00 76.88 181 GLY A C 1
ATOM 1419 O O . GLY A 1 181 ? 15.018 7.169 -12.047 1.00 76.88 181 GLY A O 1
ATOM 1420 N N . LEU A 1 182 ? 15.227 9.412 -12.091 1.00 83.94 182 LEU A N 1
ATOM 1421 C CA . LEU A 1 182 ? 15.539 9.536 -13.515 1.00 83.94 182 LEU A CA 1
ATOM 1422 C C . LEU A 1 182 ? 16.745 8.683 -13.924 1.00 83.94 182 LEU A C 1
ATOM 1424 O O . LEU A 1 182 ? 16.626 7.847 -14.812 1.00 83.94 182 LEU A O 1
ATOM 1428 N N . GLU A 1 183 ? 17.877 8.843 -13.239 1.00 87.81 183 GLU 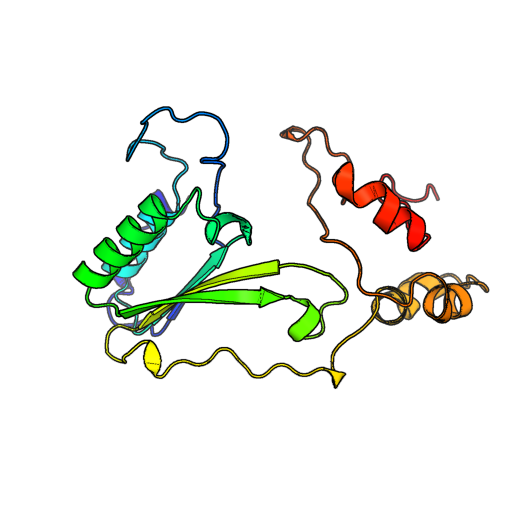A N 1
ATOM 1429 C CA . GLU A 1 183 ? 19.107 8.093 -13.534 1.00 87.81 183 GLU A CA 1
ATOM 1430 C C . GLU A 1 183 ? 18.906 6.579 -13.405 1.00 87.81 183 GLU A C 1
ATOM 1432 O O . GLU A 1 183 ? 19.456 5.806 -14.183 1.00 87.81 183 GLU A O 1
ATOM 1437 N N . LYS A 1 184 ? 18.059 6.147 -12.462 1.00 90.56 184 LYS A N 1
ATOM 1438 C CA . LYS A 1 184 ? 17.752 4.727 -12.251 1.00 90.56 184 LYS A CA 1
ATOM 1439 C C . LYS A 1 184 ? 16.944 4.136 -13.402 1.00 90.56 184 LYS A C 1
ATOM 1441 O O . LYS A 1 184 ? 17.194 2.995 -13.774 1.00 90.56 184 LYS A O 1
ATOM 1446 N N . TRP A 1 185 ? 16.002 4.894 -13.964 1.00 91.31 185 TRP A N 1
ATOM 1447 C CA . TRP A 1 185 ? 15.272 4.483 -15.165 1.00 91.31 185 TRP A CA 1
ATOM 1448 C C . TRP A 1 185 ? 16.170 4.475 -16.403 1.00 91.31 185 TRP A C 1
ATOM 1450 O O . TRP A 1 185 ? 16.164 3.500 -17.149 1.00 91.31 185 TRP A O 1
ATOM 1460 N N . LEU A 1 186 ? 17.016 5.495 -16.579 1.00 91.38 186 LEU A N 1
ATOM 1461 C CA . LEU A 1 186 ? 17.970 5.542 -17.692 1.00 91.38 186 LEU A CA 1
ATOM 1462 C C . LEU A 1 186 ? 18.970 4.377 -17.642 1.00 91.38 186 LEU A C 1
ATOM 1464 O O . LEU A 1 186 ? 19.274 3.785 -18.671 1.00 91.38 186 LEU A O 1
ATOM 1468 N N . ALA A 1 187 ? 19.407 3.972 -16.446 1.00 92.88 187 ALA A N 1
ATOM 1469 C CA . ALA A 1 187 ? 20.255 2.795 -16.237 1.00 92.88 187 ALA A CA 1
ATOM 1470 C C . ALA A 1 187 ? 19.553 1.444 -16.502 1.00 92.88 187 ALA A C 1
ATOM 1472 O O . ALA A 1 187 ? 20.198 0.397 -16.406 1.00 92.88 187 ALA A O 1
ATOM 1473 N N . LEU A 1 188 ? 18.243 1.455 -16.775 1.00 94.56 188 LEU A N 1
ATOM 1474 C CA . LEU A 1 188 ? 17.463 0.324 -17.291 1.00 94.56 188 LEU A CA 1
ATOM 1475 C C . LEU A 1 188 ? 17.246 0.427 -18.810 1.00 94.56 188 LEU A C 1
ATOM 1477 O O . LEU A 1 188 ? 16.509 -0.376 -19.369 1.00 94.56 188 LEU A O 1
ATOM 1481 N N . GLY A 1 189 ? 17.828 1.422 -19.486 1.00 92.56 189 GLY A N 1
ATOM 1482 C CA . GLY A 1 189 ? 17.554 1.702 -20.897 1.00 92.56 189 GLY A CA 1
ATOM 1483 C C . GLY A 1 189 ? 16.154 2.273 -21.149 1.00 92.56 189 GLY A C 1
ATOM 1484 O O . GLY A 1 189 ? 15.700 2.294 -22.286 1.00 92.56 189 GLY A O 1
ATOM 1485 N N . ILE A 1 190 ? 15.458 2.734 -20.104 1.00 90.94 190 ILE A N 1
ATOM 1486 C CA . ILE A 1 190 ? 14.103 3.282 -20.197 1.00 90.94 190 ILE A CA 1
ATOM 1487 C C . ILE A 1 190 ? 14.180 4.798 -20.045 1.00 90.94 190 ILE A C 1
ATOM 1489 O O . ILE A 1 190 ? 14.654 5.303 -19.029 1.00 90.94 190 ILE A O 1
ATOM 1493 N N . ASN A 1 191 ? 13.671 5.539 -21.029 1.00 88.88 191 ASN A N 1
ATOM 1494 C CA . ASN A 1 191 ? 13.481 6.981 -20.902 1.00 88.88 191 ASN A CA 1
ATOM 1495 C C . ASN A 1 191 ? 12.150 7.263 -20.184 1.00 88.88 191 ASN A C 1
ATOM 1497 O O . ASN A 1 191 ? 11.096 7.069 -20.787 1.00 88.88 191 ASN A O 1
ATOM 1501 N N . PRO A 1 192 ? 12.151 7.744 -18.925 1.00 85.12 192 PRO A N 1
ATOM 1502 C CA . PRO A 1 192 ? 10.905 7.971 -18.211 1.00 85.12 192 PRO A CA 1
ATOM 1503 C C . PRO A 1 192 ? 10.255 9.318 -18.549 1.00 85.12 192 PRO A C 1
ATOM 1505 O O . PRO A 1 192 ? 9.176 9.588 -18.033 1.00 85.12 192 PRO A O 1
ATOM 1508 N N . LEU A 1 193 ? 10.915 10.181 -19.336 1.00 79.56 193 LEU A N 1
ATOM 1509 C CA . LEU A 1 193 ? 10.529 11.581 -19.559 1.00 79.56 193 LEU A CA 1
ATOM 1510 C C . LEU A 1 193 ? 9.630 11.810 -20.778 1.00 79.56 193 LEU A C 1
ATOM 1512 O O . LEU A 1 193 ? 9.154 12.926 -20.971 1.00 79.56 193 LEU A O 1
ATOM 1516 N N . GLY A 1 194 ? 9.407 10.797 -21.610 1.00 71.50 194 GLY A N 1
ATOM 1517 C CA . GLY A 1 194 ? 8.616 10.957 -22.820 1.00 71.50 194 GLY A CA 1
ATOM 1518 C C . GLY A 1 194 ? 8.198 9.631 -23.431 1.00 71.50 194 GLY A C 1
ATOM 1519 O O . GLY A 1 194 ? 8.737 8.578 -23.104 1.00 71.50 194 GLY A O 1
ATOM 1520 N N . ILE A 1 195 ? 7.224 9.712 -24.329 1.00 70.25 195 ILE A N 1
ATOM 1521 C CA . ILE A 1 195 ? 6.787 8.599 -25.169 1.00 70.25 195 ILE A CA 1
ATOM 1522 C C . ILE A 1 195 ? 7.585 8.678 -26.474 1.00 70.25 195 ILE A C 1
ATOM 1524 O O . ILE A 1 195 ? 7.844 9.779 -26.972 1.00 70.25 195 ILE A O 1
ATOM 1528 N N . ALA A 1 196 ? 8.002 7.529 -27.012 1.00 67.44 196 ALA A N 1
ATOM 1529 C CA . ALA A 1 196 ? 8.626 7.478 -28.329 1.00 67.44 196 ALA A CA 1
ATOM 1530 C C . ALA A 1 196 ? 7.693 8.135 -29.360 1.00 67.44 196 ALA A C 1
ATOM 1532 O O . ALA A 1 196 ? 6.502 7.829 -29.408 1.00 67.44 196 ALA A O 1
ATOM 1533 N N . LYS A 1 197 ? 8.220 9.069 -30.157 1.00 60.62 197 LYS A N 1
ATOM 1534 C CA . LYS A 1 197 ? 7.474 9.610 -31.295 1.00 60.62 197 LYS A CA 1
ATOM 1535 C C . LYS A 1 197 ? 7.462 8.532 -32.377 1.00 60.62 197 LYS A C 1
ATOM 1537 O O . LYS A 1 197 ? 8.536 8.059 -32.741 1.00 60.62 197 LYS A O 1
ATOM 1542 N N . SER A 1 198 ? 6.265 8.131 -32.803 1.00 53.50 198 SER A N 1
ATOM 1543 C CA . SER A 1 198 ? 6.045 7.264 -33.967 1.00 53.50 198 SER A CA 1
ATOM 1544 C C . SER A 1 198 ? 6.556 7.912 -35.244 1.00 53.50 198 SER A C 1
ATOM 1546 O O . SER A 1 1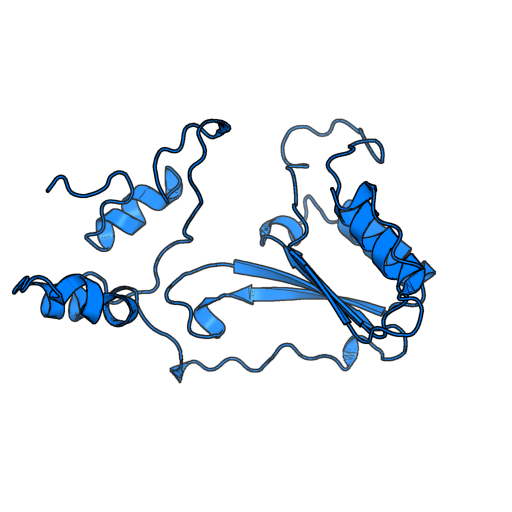98 ? 6.312 9.137 -35.372 1.00 53.50 198 SER A O 1
#